Protein 8OKF (pdb70)

Solvent-accessible surface area: 11878 Å² total; per-residue (Å²): 96,127,132,2,77,13,45,80,106,73,67,3,68,45,9,89,93,16,0,26,4,0,26,18,0,62,88,0,81,80,0,0,0,0,0,44,16,85,42,0,19,2,6,8,0,85,84,12,48,102,82,57,54,4,74,35,9,133,87,10,4,25,13,0,2,20,1,62,82,8,70,29,0,0,0,0,0,46,20,93,6,0,17,1,5,31,10,90,64,26,130,56,82,40,53,1,145,36,12,86,56,97,0,44,5,0,25,14,7,52,113,20,82,25,0,0,0,0,0,58,36,62,12,0,45,3,2,29,17,179,58,12,138,44,95,73,68,8,122,0,12,83,59,22,0,8,7,4,38,5,12,126,69,7,51,23,0,0,0,0,0,67,34,4,30,4,56,2,13,36,16,83,70,11,113,49,79,66,59,8,78,56,143,77,118,22,45,4,2,2,2,40,3,2,60,6,6,84,18,0,0,1,0,7,18,56,36,17,0,11,0,13,25,32,70,140,36,117,48,71,10,58,0,72,54,9,50,0,110,57,99,21,1,42,0,6,15,3,44,48,26,13,88,4,0,0,1,0,0,34,63,44,34,0,10,0,0,25,2,53,68,85,106,70,15,28,119,6,152,31,11,89,24,13,0,15,1,0,7,28,4,60,96,90,28,5,0,0,0,0,0,24,78,118,20,72,20,0,16,0,8,54,14,122,37,124,95,22,60,2,62,26,87,179

Radius of gyration: 17.6 Å; Cα contacts (8 Å, |Δi|>4): 1013; chains: 2; bounding box: 44×46×36 Å

B-factor: mean 20.15, std 6.53, range [10.35, 64.86]

Organism: Mus musculus (NCBI:txid10090)

InterPro domains:
  IPR001680 WD40 repeat [PS50082] (41-82)
  IPR001680 WD40 repeat [PS50082] (83-124)
  IPR001680 WD40 repeat [PS50082] (125-166)
  IPR001680 WD40 repeat [PS50082] (167-208)
  IPR001680 WD40 repeat [PS50082] (210-251)
  IPR001680 WD40 repeat [PS50082] (252-296)
  IPR001680 WD40 repeat [SM00320] (34-73)
  IPR001680 WD40 repeat [SM00320] (76-115)
  IPR001680 WD40 repeat [SM00320] (118-157)
  IPR001680 WD40 repeat [SM00320] (160-199)
  IPR001680 WD40 repeat [SM00320] (202-242)
  IPR001680 WD40 repeat [SM00320] (245-287)
  IPR001680 WD40 repeat [SM00320] (290-331)
  IPR015943 WD40/YVTN repeat-like-containing domain superfamily [G3DSA:2.130.10.10] (20-334)
  IPR019775 WD40 repeat, conserved site [PS00678] (102-116)
  IPR019775 WD40 repeat, conserved site [PS00678] (144-158)
  IPR019775 WD40 repeat, conserved site [PS00678] (186-200)
  IPR019775 WD40 repeat, conserved site [PS00678] (274-288)
  IPR020472 PAC1/LIS1-like, WD-40 repeat [PR00320] (102-116)
  IPR020472 PAC1/LIS1-like, WD-40 repeat [PR00320] (144-158)

Secondary structure (DSSP, 8-state):
--S---EEEEEE---SS-EEEEEE-TTSSEEEEEETTS-EEEEETTT--EEEEE---SS-EEEEEE-TTSSEEEEEETTS-EEEEETTTTEEEEEE---SS-EEEEEE-TTSSEEEEEETTS-EEEEETTT--EEEEE---SS-EEEEEE-TTSSEEEEEETTS-EEEEETTT--EEEEE--S--PPEEEEEE-TTSSEEEEEETTTEEEEEETTTTEEEEEE-SS--SSS---EEEE-SSS-EEEE--TTS-EEEEETTT--EEEEE---SS-EEEEEE-SSSSEEEEEE-TTT--EEEEE---/----SS---

Foldseek 3Di:
DLFWDWDFDDKQFDFQFFWQEWEAQLVLQWIWIFFQSQWIWIAGNPRRHTDDIQHDGPGGWRDKEAANVSQWIWTWFQSQWIFIARVVVSDTPDIQHDGPGGWHEKYAANNRQWMWTWGQSCWIWIAGPVPSHTPDIANHGDGGWQYWEAANNRQWIWIFFQQQWIWIAGNVPRDTPDIAHDPDRAGWNDWYADNNRQWMWTDGLPQKIWIDSVVVSDTDDIAGDAHGNDANKEWDFADQPQTWIWIWGQVQWIWIARPPPNHTRDIHDDFPGTFRYWYARNHFRWIWTTGGGVGNIIIIIHTPD/DDDDPPDPD

Structure (mmCIF, N/CA/C/O backbone):
data_8OKF
#
_entry.id   8OKF
#
_cell.length_a   78.152
_cell.length_b   78.152
_cell.length_c   101.748
_cell.angle_alpha   90.00
_cell.angle_beta   90.00
_cell.angle_gamma   90.00
#
_symmetry.space_group_name_H-M   'P 42 21 2'
#
loop_
_entity.id
_entity.type
_entity.pdbx_description
1 polymer 'Glutathione S-transferase class-mu 26 kDa isozyme,WD repeat domain 5'
2 polymer 'PER2 peptide'
3 non-polymer TRIS-HYDROXYMETHYL-METHYL-AMMONIUM
4 non-polymer 'CHLORIDE ION'
5 non-polymer 'PENTAETHYLENE GLYCOL'
6 water water
#
loop_
_atom_site.group_PDB
_atom_site.id
_atom_site.type_symbol
_atom_site.label_atom_id
_atom_site.label_alt_id
_atom_site.label_comp_id
_atom_site.label_asym_id
_atom_site.label_entity_id
_atom_site.label_seq_id
_atom_site.pdbx_PDB_ins_code
_atom_site.Cartn_x
_atom_site.Cartn_y
_atom_site.Cartn_z
_atom_site.occupancy
_atom_site.B_iso_or_equiv
_atom_site.auth_seq_id
_atom_site.auth_comp_id
_atom_site.auth_asym_id
_atom_site.auth_atom_id
_atom_site.pdbx_PDB_model_num
ATOM 1 N N . PRO A 1 251 ? 30.854 2.428 -4.729 1.00 46.17 30 PRO A N 1
ATOM 2 C CA . PRO A 1 251 ? 31.727 1.914 -5.839 1.00 42.13 30 PRO A CA 1
ATOM 3 C C . PRO A 1 251 ? 31.013 2.181 -7.163 1.00 34.63 30 PRO A C 1
ATOM 4 O O . PRO A 1 251 ? 30.006 1.572 -7.365 1.00 40.32 30 PRO A O 1
ATOM 6 N N . VAL A 1 252 ? 31.492 3.080 -8.008 1.00 31.98 31 VAL A N 1
ATOM 7 C CA . VAL A 1 252 ? 30.851 3.419 -9.316 1.00 32.75 31 VAL A CA 1
ATOM 8 C C . VAL A 1 252 ? 31.418 2.542 -10.450 1.00 26.53 31 VAL A C 1
ATOM 9 O O . VAL A 1 252 ? 30.767 2.406 -11.504 1.00 21.43 31 VAL A O 1
ATOM 13 N N . LYS A 1 253 ? 32.606 1.977 -10.268 1.00 25.51 32 LYS A N 1
ATOM 14 C CA . LYS A 1 253 ? 33.279 1.204 -11.327 1.00 24.28 32 LYS A CA 1
ATOM 15 C C . LYS A 1 253 ? 34.151 0.162 -10.653 1.00 23.46 32 LYS A C 1
ATOM 16 O O . LYS A 1 253 ? 34.798 0.453 -9.663 1.00 21.14 32 LYS A O 1
ATOM 22 N N . PRO A 1 254 ? 34.159 -1.089 -11.151 1.00 20.13 33 PRO A N 1
ATOM 23 C CA . PRO A 1 254 ? 35.106 -2.087 -10.666 1.00 19.93 33 PRO A CA 1
ATOM 24 C C . PRO A 1 254 ? 36.443 -1.912 -11.393 1.00 20.61 33 PRO A C 1
ATOM 25 O O . PRO A 1 254 ? 36.570 -1.054 -12.268 1.00 17.96 33 PRO A O 1
ATOM 29 N N . ASN A 1 255 ? 37.432 -2.704 -11.001 1.00 18.18 34 ASN A N 1
ATOM 30 C CA . ASN A 1 255 ? 38.771 -2.654 -11.633 1.00 18.96 34 ASN A CA 1
ATOM 31 C C . ASN A 1 255 ? 39.220 -4.091 -11.904 1.00 17.77 34 ASN A C 1
ATOM 32 O O . ASN A 1 255 ? 40.352 -4.434 -11.596 1.00 19.05 34 ASN A O 1
ATOM 37 N N . TYR A 1 256 ? 38.361 -4.893 -12.524 1.00 16.92 35 TYR A N 1
ATOM 38 C CA . TYR A 1 256 ? 38.732 -6.253 -12.980 1.00 17.91 35 TYR A CA 1
ATOM 39 C C . TYR A 1 256 ? 39.982 -6.183 -13.867 1.00 18.90 35 TYR A C 1
ATOM 40 O O . TYR A 1 256 ? 40.087 -5.324 -14.790 1.00 17.75 35 TYR A O 1
ATOM 49 N N . ALA A 1 257 ? 40.946 -7.050 -13.535 1.00 19.07 36 ALA A N 1
ATOM 50 C CA . ALA A 1 257 ? 42.213 -7.232 -14.263 1.00 18.74 36 ALA A CA 1
ATOM 51 C C . ALA A 1 257 ? 42.410 -8.738 -14.474 1.00 17.44 36 ALA A C 1
ATOM 52 O O . ALA A 1 257 ? 42.030 -9.500 -13.595 1.00 14.59 36 ALA A O 1
ATOM 54 N N . LEU A 1 258 ? 42.970 -9.147 -15.597 1.00 17.58 37 LEU A N 1
ATOM 55 C CA . LEU A 1 258 ? 43.197 -10.588 -15.873 1.00 17.53 37 LEU A CA 1
ATOM 56 C C . LEU A 1 258 ? 44.262 -11.117 -14.911 1.00 18.61 37 LEU A C 1
ATOM 57 O O . LEU A 1 258 ? 45.361 -10.505 -14.838 1.00 18.61 37 LEU A O 1
ATOM 62 N N . LYS A 1 259 ? 43.968 -12.208 -14.211 1.00 17.69 38 LYS A N 1
ATOM 63 C CA . LYS A 1 259 ? 44.910 -12.836 -13.252 1.00 19.09 38 LYS A CA 1
ATOM 64 C C . LYS A 1 259 ? 45.414 -14.164 -13.810 1.00 17.04 38 LYS A C 1
ATOM 65 O O . LYS A 1 259 ? 46.595 -14.431 -13.648 1.00 17.49 38 LYS A O 1
ATOM 71 N N . PHE A 1 260 ? 44.561 -15.005 -14.420 1.00 17.07 39 PHE A N 1
ATOM 72 C CA . PHE A 1 260 ? 44.960 -16.381 -14.823 1.00 17.82 39 PHE A CA 1
ATOM 73 C C . PHE A 1 260 ? 44.228 -16.742 -16.101 1.00 16.97 39 PHE A C 1
ATOM 74 O O . PHE A 1 260 ? 43.068 -16.312 -16.224 1.00 17.12 39 PHE A O 1
ATOM 82 N N . THR A 1 261 ? 44.898 -17.529 -16.944 1.00 16.02 40 THR A N 1
ATOM 83 C CA . THR A 1 261 ? 44.323 -18.155 -18.163 1.00 17.36 40 THR A CA 1
ATOM 84 C C . THR A 1 261 ? 44.399 -19.667 -17.981 1.00 16.35 40 THR A C 1
ATOM 85 O O . THR A 1 261 ? 45.489 -20.164 -17.674 1.00 17.37 40 THR A O 1
ATOM 89 N N . LEU A 1 262 ? 43.252 -20.328 -18.103 1.00 16.16 41 LEU A N 1
ATOM 90 C CA . LEU A 1 262 ? 43.076 -21.778 -17.902 1.00 16.90 41 LEU A CA 1
ATOM 91 C C . LEU A 1 262 ? 42.979 -22.414 -19.296 1.00 16.30 41 LEU A C 1
ATOM 92 O O . LEU A 1 262 ? 41.887 -22.363 -19.947 1.00 15.56 41 LEU A O 1
ATOM 97 N N . ALA A 1 263 ? 44.102 -22.927 -19.770 1.00 15.39 42 ALA A N 1
ATOM 98 C CA . ALA A 1 263 ? 44.233 -23.489 -21.127 1.00 18.40 42 ALA A CA 1
ATOM 99 C C . ALA A 1 263 ? 44.261 -25.013 -21.022 1.00 16.82 42 ALA A C 1
ATOM 100 O O . ALA A 1 263 ? 44.787 -25.549 -20.008 1.00 17.30 42 ALA A O 1
ATOM 102 N N . GLY A 1 264 ? 43.746 -25.708 -22.020 1.00 16.95 43 GLY A N 1
ATOM 103 C CA . GLY A 1 264 ? 43.860 -27.176 -22.043 1.00 17.87 43 GLY A CA 1
ATOM 104 C C . GLY A 1 264 ? 42.759 -27.799 -22.846 1.00 17.32 43 GLY A C 1
ATOM 105 O O . GLY A 1 264 ? 43.048 -28.804 -23.465 1.00 19.01 43 GLY A O 1
ATOM 106 N N . HIS A 1 265 ? 41.549 -27.222 -22.845 1.00 16.92 44 HIS A N 1
ATOM 107 C CA . HIS A 1 265 ? 40.458 -27.731 -23.712 1.00 15.83 44 HIS A CA 1
ATOM 108 C C . HIS A 1 265 ? 40.924 -27.627 -25.172 1.00 16.32 44 HIS A C 1
ATOM 109 O O . HIS A 1 265 ? 41.578 -26.613 -25.541 1.00 13.95 44 HIS A O 1
ATOM 116 N N . THR A 1 266 ? 40.564 -28.609 -25.991 1.00 15.32 45 THR A N 1
ATOM 117 C CA . THR A 1 266 ? 41.038 -28.703 -27.400 1.00 16.86 45 THR A CA 1
ATOM 118 C C . THR A 1 266 ? 39.954 -28.237 -28.378 1.00 16.90 45 THR A C 1
ATOM 119 O O . THR A 1 266 ? 40.216 -28.229 -29.596 1.00 16.86 45 THR A O 1
ATOM 123 N N . LYS A 1 267 ? 38.787 -27.832 -27.878 1.00 15.93 46 LYS A N 1
ATOM 124 C CA . LYS A 1 267 ? 37.723 -27.233 -28.698 1.00 16.24 46 LYS A CA 1
ATOM 125 C C . LYS A 1 267 ? 37.060 -26.128 -27.877 1.00 15.73 46 LYS A C 1
ATOM 126 O O . LYS A 1 267 ? 37.435 -25.971 -26.697 1.00 14.45 46 LYS A O 1
ATOM 132 N N . ALA A 1 268 ? 36.055 -25.477 -28.471 1.00 15.86 47 ALA A N 1
ATOM 133 C CA . ALA A 1 268 ? 35.212 -24.451 -27.807 1.00 15.44 47 ALA A CA 1
ATOM 134 C C . ALA A 1 268 ? 34.923 -24.855 -26.355 1.00 14.75 47 ALA A C 1
ATOM 135 O O . ALA A 1 268 ? 34.469 -25.972 -26.099 1.00 14.54 47 ALA A O 1
ATOM 137 N N . VAL A 1 269 ? 35.099 -23.932 -25.431 1.00 15.97 48 VAL A N 1
ATOM 138 C CA . VAL A 1 269 ? 34.570 -24.059 -24.040 1.00 16.10 48 VAL A CA 1
ATOM 139 C C . VAL A 1 269 ? 33.095 -23.636 -24.081 1.00 16.70 48 VAL A C 1
ATOM 140 O O . VAL A 1 269 ? 32.758 -22.740 -24.891 1.00 18.37 48 VAL A O 1
ATOM 144 N N . SER A 1 270 ? 32.222 -24.357 -23.367 1.00 14.51 49 SER A N 1
ATOM 145 C CA . SER A 1 270 ? 30.760 -24.133 -23.398 1.00 14.94 49 SER A CA 1
ATOM 146 C C . SER A 1 270 ? 30.258 -23.517 -22.086 1.00 14.30 49 SER A C 1
ATOM 147 O O . SER A 1 270 ? 29.232 -22.795 -22.124 1.00 15.85 49 SER A O 1
ATOM 150 N N . SER A 1 271 ? 30.861 -23.841 -20.945 1.00 14.83 50 SER A N 1
ATOM 151 C CA . SER A 1 271 ? 30.349 -23.328 -19.651 1.00 14.28 50 SER A CA 1
ATOM 152 C C . SER A 1 271 ? 31.487 -23.297 -18.653 1.00 14.57 50 SER A C 1
ATOM 153 O O . SER A 1 271 ? 32.398 -24.136 -18.765 1.00 15.48 50 SER A O 1
ATOM 156 N N . VAL A 1 272 ? 31.398 -22.368 -17.702 1.00 15.73 51 VAL A N 1
ATOM 157 C CA . VAL A 1 272 ? 32.286 -22.327 -16.507 1.00 16.36 51 VAL A CA 1
ATOM 158 C C . VAL A 1 272 ? 31.414 -22.064 -15.300 1.00 15.02 51 VAL A C 1
ATOM 159 O O . VAL A 1 272 ? 30.506 -21.217 -15.404 1.00 14.15 51 VAL A O 1
ATOM 163 N N . LYS A 1 273 ? 31.642 -22.802 -14.213 1.00 14.08 52 LYS A N 1
ATOM 164 C CA . LYS A 1 273 ? 30.848 -22.587 -12.973 1.00 14.19 52 LYS A CA 1
ATOM 165 C C . LYS A 1 273 ? 31.766 -22.696 -11.770 1.00 15.08 52 LYS A C 1
ATOM 166 O O . LYS A 1 273 ? 32.523 -23.667 -11.695 1.00 14.93 52 LYS A O 1
ATOM 172 N N . PHE A 1 274 ? 31.657 -21.764 -10.841 1.00 14.73 53 PHE A N 1
ATOM 173 C CA . PHE A 1 274 ? 32.383 -21.867 -9.550 1.00 15.06 53 PHE A CA 1
ATOM 174 C C . PHE A 1 274 ? 31.630 -22.858 -8.670 1.00 16.54 53 PHE A C 1
ATOM 175 O O . PHE A 1 274 ? 30.375 -22.847 -8.649 1.00 16.66 53 PHE A O 1
ATOM 183 N N . SER A 1 275 ? 32.361 -23.644 -7.908 1.00 16.03 54 SER A N 1
ATOM 184 C CA . SER A 1 275 ? 31.735 -24.454 -6.840 1.00 15.19 54 SER A CA 1
ATOM 185 C C . SER A 1 275 ? 31.143 -23.488 -5.814 1.00 15.97 54 SER A C 1
ATOM 186 O O . SER A 1 275 ? 31.701 -22.418 -5.518 1.00 15.16 54 SER A O 1
ATOM 189 N N . PRO A 1 276 ? 29.985 -23.828 -5.238 1.00 15.82 55 PRO A N 1
ATOM 190 C CA . PRO A 1 276 ? 29.366 -22.982 -4.206 1.00 16.27 55 PRO A CA 1
ATOM 191 C C . PRO A 1 276 ? 30.275 -22.650 -3.023 1.00 16.63 55 PRO A C 1
ATOM 192 O O . PRO A 1 276 ? 30.091 -21.588 -2.455 1.00 16.91 55 PRO A O 1
ATOM 196 N N . ASN A 1 277 ? 31.271 -23.493 -2.717 1.00 15.81 56 ASN A N 1
ATOM 197 C CA . ASN A 1 277 ? 32.185 -23.263 -1.579 1.00 16.54 56 ASN A CA 1
ATOM 198 C C . ASN A 1 277 ? 33.399 -22.406 -1.996 1.00 16.83 56 ASN A C 1
ATOM 199 O O . ASN A 1 277 ? 34.275 -22.163 -1.137 1.00 15.86 56 ASN A O 1
ATOM 204 N N . GLY A 1 278 ? 33.458 -21.986 -3.262 1.00 15.62 57 GLY A N 1
ATOM 205 C CA . GLY A 1 278 ? 34.431 -21.014 -3.790 1.00 15.83 57 GLY A CA 1
ATOM 206 C C . GLY A 1 278 ? 35.759 -21.650 -4.153 1.00 15.35 57 GLY A C 1
ATOM 207 O O . GLY A 1 278 ? 36.637 -20.903 -4.549 1.00 16.24 57 GLY A O 1
ATOM 208 N N . GLU A 1 279 ? 35.951 -22.958 -3.919 1.00 15.02 58 GLU A N 1
ATOM 209 C CA . GLU A 1 279 ? 37.285 -23.586 -3.995 1.00 16.33 58 GLU A CA 1
ATOM 210 C C . GLU A 1 279 ? 37.630 -23.941 -5.441 1.00 16.14 58 GLU A C 1
ATOM 211 O O . GLU A 1 279 ? 38.843 -23.899 -5.781 1.00 14.60 58 GLU A O 1
ATOM 217 N N . TRP A 1 280 ? 36.624 -24.263 -6.272 1.00 15.07 59 TRP A N 1
ATOM 218 C CA . TRP A 1 280 ? 36.861 -24.881 -7.599 1.00 16.44 59 TRP A CA 1
ATOM 219 C C . TRP A 1 280 ? 36.125 -24.123 -8.711 1.00 16.86 59 TRP A C 1
ATOM 220 O O . TRP A 1 280 ? 35.120 -23.443 -8.463 1.00 15.57 59 TRP A O 1
ATOM 231 N N . LEU A 1 281 ? 36.598 -24.319 -9.932 1.00 16.50 60 LEU A N 1
ATOM 232 C CA . LEU A 1 281 ? 35.838 -23.968 -11.137 1.00 17.55 60 LEU A CA 1
ATOM 233 C C . LEU A 1 281 ? 35.697 -25.250 -11.945 1.00 16.83 60 LEU A C 1
ATOM 234 O O . LEU A 1 281 ? 36.711 -26.027 -12.012 1.00 17.18 60 LEU A O 1
ATOM 239 N N . ALA A 1 282 ? 34.527 -25.469 -12.561 1.00 16.54 61 ALA A N 1
ATOM 240 C CA . ALA A 1 282 ? 34.301 -26.578 -13.524 1.00 14.82 61 ALA A CA 1
ATOM 241 C C . ALA A 1 282 ? 34.050 -25.969 -14.893 1.00 15.31 61 ALA A C 1
ATOM 242 O O . ALA A 1 282 ? 33.326 -24.976 -14.970 1.00 15.53 61 ALA A O 1
ATOM 244 N N . SER A 1 283 ? 34.672 -26.547 -15.918 1.00 14.94 62 SER A N 1
ATOM 245 C CA . SER A 1 283 ? 34.497 -26.160 -17.332 1.00 15.27 62 SER A CA 1
ATOM 246 C C . SER A 1 283 ? 33.993 -27.346 -18.146 1.00 15.42 62 SER A C 1
ATOM 247 O O . SER A 1 283 ? 34.324 -28.479 -17.805 1.00 16.87 62 SER A O 1
ATOM 250 N N . SER A 1 284 ? 33.197 -27.077 -19.165 1.00 14.31 63 SER A N 1
ATOM 251 C CA . SER A 1 284 ? 32.721 -28.085 -20.139 1.00 15.42 63 SER A CA 1
ATOM 252 C C . SER A 1 284 ? 33.167 -27.599 -21.505 1.00 16.61 63 SER A C 1
ATOM 253 O O . SER A 1 284 ? 33.359 -26.349 -21.673 1.00 15.03 63 SER A O 1
ATOM 256 N N . SER A 1 285 ? 33.277 -28.526 -22.454 1.00 15.87 64 SER A N 1
ATOM 257 C CA . SER A 1 285 ? 33.749 -28.177 -23.807 1.00 15.34 64 SER A CA 1
ATOM 258 C C . SER A 1 285 ? 33.156 -29.109 -24.867 1.00 15.40 64 SER A C 1
ATOM 259 O O . SER A 1 285 ? 32.721 -30.238 -24.526 1.00 15.07 64 SER A O 1
ATOM 262 N N . ALA A 1 286 ? 33.163 -28.647 -26.116 1.00 14.67 65 ALA A N 1
ATOM 263 C CA . ALA A 1 286 ? 32.897 -29.457 -27.324 1.00 16.13 65 ALA A CA 1
ATOM 264 C C . ALA A 1 286 ? 33.905 -30.614 -27.410 1.00 17.02 65 ALA A C 1
ATOM 265 O O . ALA A 1 286 ? 33.645 -31.531 -28.186 1.00 16.01 65 ALA A O 1
ATOM 267 N N . ASP A 1 287 ? 34.999 -30.584 -26.651 1.00 16.60 66 ASP A N 1
ATOM 268 C CA . ASP A 1 287 ? 36.025 -31.664 -26.665 1.00 16.48 66 ASP A CA 1
ATOM 269 C C . ASP A 1 287 ? 35.537 -32.887 -25.871 1.00 15.72 66 ASP A C 1
ATOM 270 O O . ASP A 1 287 ? 36.326 -33.828 -25.800 1.00 15.51 66 ASP A O 1
ATOM 275 N N . LYS A 1 288 ? 34.318 -32.896 -25.316 1.00 15.87 67 LYS A N 1
ATOM 276 C CA . LYS A 1 288 ? 33.689 -34.049 -24.616 1.00 17.47 67 LYS A CA 1
ATOM 277 C C . LYS A 1 288 ? 34.170 -34.119 -23.167 1.00 17.72 67 LYS A C 1
ATOM 278 O O . LYS A 1 288 ? 33.788 -35.084 -22.445 1.00 16.06 67 LYS A O 1
ATOM 284 N N . LEU A 1 289 ? 34.985 -33.147 -22.739 1.00 17.05 68 LEU A N 1
ATOM 285 C CA . LEU A 1 289 ? 35.602 -33.155 -21.394 1.00 16.18 68 LEU A CA 1
ATOM 286 C C . LEU A 1 289 ? 35.023 -32.111 -20.428 1.00 16.21 68 LEU A C 1
ATOM 287 O O . LEU A 1 289 ? 34.638 -31.018 -20.833 1.00 16.87 68 LEU A O 1
ATOM 292 N N . ILE A 1 290 ? 35.021 -32.499 -19.159 1.00 15.39 69 ILE A N 1
ATOM 293 C CA . ILE A 1 290 ? 34.929 -31.602 -17.997 1.00 16.18 69 ILE A CA 1
ATOM 294 C C . ILE A 1 290 ? 36.335 -31.437 -17.467 1.00 16.23 69 ILE A C 1
ATOM 295 O O . ILE A 1 290 ? 37.087 -32.460 -17.365 1.00 15.98 69 ILE A O 1
ATOM 300 N N . LYS A 1 291 ? 36.657 -30.215 -17.113 1.00 15.98 70 LYS A N 1
ATOM 301 C CA . LYS A 1 291 ? 37.921 -29.939 -16.395 1.00 15.35 70 LYS A CA 1
ATOM 302 C C . LYS A 1 291 ? 37.626 -29.208 -15.099 1.00 15.38 70 LYS A C 1
ATOM 303 O O . LYS A 1 291 ? 36.652 -28.393 -15.019 1.00 16.05 70 LYS A O 1
ATOM 309 N N . ILE A 1 292 ? 38.407 -29.546 -14.088 1.00 14.58 71 ILE A N 1
ATOM 310 C CA . ILE A 1 292 ? 38.297 -28.938 -12.737 1.00 15.74 71 ILE A CA 1
ATOM 311 C C . ILE A 1 292 ? 39.564 -28.139 -12.513 1.00 15.44 71 ILE A C 1
ATOM 312 O O . ILE A 1 292 ? 40.664 -28.676 -12.807 1.00 17.84 71 ILE A O 1
ATOM 317 N N . TRP A 1 293 ? 39.426 -26.958 -11.939 1.00 15.74 72 TRP A N 1
ATOM 318 C CA . TRP A 1 293 ? 40.536 -25.994 -11.736 1.00 15.54 72 TRP A CA 1
ATOM 319 C C . TRP A 1 293 ? 40.406 -25.348 -10.369 1.00 15.74 72 TRP A C 1
ATOM 320 O O . TRP A 1 293 ? 39.272 -25.177 -9.891 1.00 14.02 72 TRP A O 1
ATOM 331 N N . GLY A 1 294 ? 41.528 -24.923 -9.797 1.00 16.29 73 GLY A N 1
ATOM 332 C CA . GLY A 1 294 ? 41.521 -24.102 -8.577 1.00 16.07 73 GLY A CA 1
ATOM 333 C C . GLY A 1 294 ? 40.944 -22.733 -8.893 1.00 16.59 73 GLY A C 1
ATOM 334 O O . GLY A 1 294 ? 41.405 -22.109 -9.873 1.00 16.29 73 GLY A O 1
ATOM 335 N N . ALA A 1 295 ? 39.959 -22.290 -8.108 1.00 18.04 74 ALA A N 1
ATOM 336 C CA . ALA A 1 295 ? 39.267 -20.999 -8.277 1.00 18.20 74 ALA A CA 1
ATOM 337 C C . ALA A 1 295 ? 40.238 -19.848 -8.025 1.00 19.24 74 ALA A C 1
ATOM 338 O O . ALA A 1 295 ? 39.986 -18.779 -8.568 1.00 20.43 74 ALA A O 1
ATOM 340 N N . TYR A 1 296 ? 41.229 -20.025 -7.152 1.00 17.94 75 TYR A N 1
ATOM 341 C CA . TYR A 1 296 ? 42.037 -18.881 -6.675 1.00 22.14 75 TYR A CA 1
ATOM 342 C C . TYR A 1 296 ? 43.370 -18.783 -7.416 1.00 26.60 75 TYR A C 1
ATOM 343 O O . TYR A 1 296 ? 43.802 -17.641 -7.551 1.00 31.36 75 TYR A O 1
ATOM 352 N N . ASP A 1 297 ? 43.940 -19.900 -7.898 1.00 27.20 76 ASP A N 1
ATOM 353 C CA . ASP A 1 297 ? 45.275 -19.968 -8.570 1.00 26.16 76 ASP A CA 1
ATOM 354 C C . ASP A 1 297 ? 45.132 -20.391 -10.044 1.00 25.44 76 ASP A C 1
ATOM 355 O O . ASP A 1 297 ? 46.143 -20.351 -10.769 1.00 27.52 76 ASP A O 1
ATOM 360 N N . GLY A 1 298 ? 43.946 -20.784 -10.510 1.00 23.04 77 GLY A N 1
ATOM 361 C CA . GLY A 1 298 ? 43.745 -21.316 -11.864 1.00 22.65 77 GLY A CA 1
ATOM 362 C C . GLY A 1 298 ? 44.491 -22.616 -12.106 1.00 21.49 77 GLY A C 1
ATOM 363 O O . GLY A 1 298 ? 44.584 -22.994 -13.257 1.00 23.10 77 GLY A O 1
ATOM 364 N N . LYS A 1 299 ? 44.979 -23.305 -11.075 1.00 18.64 78 LYS A N 1
ATOM 365 C CA . LYS A 1 299 ? 45.767 -24.555 -11.286 1.00 19.06 78 LYS A CA 1
ATOM 366 C C . LYS A 1 299 ? 44.831 -25.669 -11.752 1.00 18.03 78 LYS A C 1
ATOM 367 O O . LYS A 1 299 ? 43.758 -25.891 -11.136 1.00 17.41 78 LYS A O 1
ATOM 369 N N . PHE A 1 300 ? 45.211 -26.368 -12.809 1.00 16.08 79 PHE A N 1
ATOM 370 C CA . PHE A 1 300 ? 44.457 -27.543 -13.296 1.00 17.27 79 PHE A CA 1
ATOM 371 C C . PHE A 1 300 ? 44.440 -28.625 -12.215 1.00 17.67 79 PHE A C 1
ATOM 372 O O . PHE A 1 300 ? 45.471 -28.940 -11.602 1.00 15.14 79 PHE A O 1
ATOM 380 N N . GLU A 1 301 ? 43.271 -29.191 -11.967 1.00 17.01 80 GLU A N 1
ATOM 381 C CA . GLU A 1 301 ? 43.107 -30.273 -10.984 1.00 18.39 80 GLU A CA 1
ATOM 382 C C . GLU A 1 301 ? 42.943 -31.583 -11.722 1.00 16.39 80 GLU A C 1
ATOM 383 O O . GLU A 1 301 ? 43.758 -32.463 -11.496 1.00 16.80 80 GLU A O 1
ATOM 389 N N . LYS A 1 302 ? 41.900 -31.731 -12.525 1.00 16.66 81 LYS A N 1
ATOM 390 C CA . LYS A 1 302 ? 41.707 -33.027 -13.226 1.00 18.56 81 LYS A CA 1
ATOM 391 C C . LYS A 1 302 ? 40.753 -32.870 -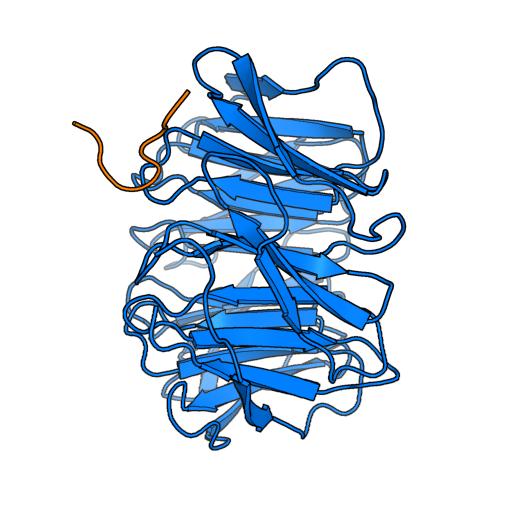14.401 1.00 17.02 81 LYS A C 1
ATOM 392 O O . LYS A 1 302 ? 39.987 -31.898 -14.460 1.00 15.70 81 LYS A O 1
ATOM 398 N N . THR A 1 303 ? 40.806 -33.850 -15.288 1.00 16.11 82 THR A N 1
ATOM 399 C CA . THR A 1 303 ? 39.879 -34.056 -16.413 1.00 15.87 82 THR A CA 1
ATOM 400 C C . THR A 1 303 ? 38.898 -35.148 -15.983 1.00 17.54 82 THR A C 1
ATOM 401 O O . THR A 1 303 ? 39.357 -36.162 -15.395 1.00 16.50 82 THR A O 1
ATOM 405 N N . ILE A 1 304 ? 37.614 -34.957 -16.279 1.00 16.00 83 ILE A N 1
ATOM 406 C CA . ILE A 1 304 ? 36.546 -35.983 -16.093 1.00 18.45 83 ILE A CA 1
ATOM 407 C C . ILE A 1 304 ? 35.982 -36.338 -17.468 1.00 19.35 83 ILE A C 1
ATOM 408 O O . ILE A 1 304 ? 35.318 -35.487 -18.109 1.00 20.75 83 ILE A O 1
ATOM 413 N N . SER A 1 305 ? 36.243 -37.558 -17.924 1.00 18.24 84 SER A N 1
ATOM 414 C CA . SER A 1 305 ? 35.886 -38.035 -19.276 1.00 18.48 84 SER A CA 1
ATOM 415 C C . SER A 1 305 ? 34.763 -39.055 -19.174 1.00 16.64 84 SER A C 1
ATOM 416 O O . SER A 1 305 ? 34.578 -39.667 -18.115 1.00 16.69 84 SER A O 1
ATOM 419 N N . GLY A 1 306 ? 34.044 -39.236 -20.260 1.00 17.74 85 GLY A N 1
ATOM 420 C CA . GLY A 1 306 ? 33.013 -40.285 -20.377 1.00 18.96 85 GLY A CA 1
ATOM 421 C C . GLY A 1 306 ? 31.889 -39.898 -21.329 1.00 18.89 85 GLY A C 1
ATOM 422 O O . GLY A 1 306 ? 31.273 -40.803 -21.893 1.00 18.48 85 GLY A O 1
ATOM 423 N N . HIS A 1 307 ? 31.572 -38.611 -21.516 1.00 16.87 86 HIS A N 1
ATOM 424 C CA . HIS A 1 307 ? 30.564 -38.236 -22.534 1.00 17.76 86 HIS A CA 1
ATOM 425 C C . HIS A 1 307 ? 31.072 -38.656 -23.931 1.00 17.95 86 HIS A C 1
ATOM 426 O O . HIS A 1 307 ? 32.278 -38.606 -24.218 1.00 18.28 86 HIS A O 1
ATOM 433 N N . LYS A 1 308 ? 30.156 -39.082 -24.779 1.00 19.24 87 LYS A N 1
ATOM 434 C CA . LYS A 1 308 ? 30.491 -39.577 -26.130 1.00 21.76 87 LYS A CA 1
ATOM 435 C C . LYS A 1 308 ? 30.561 -38.420 -27.123 1.00 18.99 87 LYS A C 1
ATOM 436 O O . LYS A 1 308 ? 31.105 -38.617 -28.224 1.00 19.81 87 LYS A O 1
ATOM 442 N N . LEU A 1 309 ? 29.988 -37.268 -26.804 1.00 17.36 88 LEU A N 1
ATOM 443 C CA . LEU A 1 309 ? 30.016 -36.089 -27.698 1.00 17.40 88 LEU A CA 1
ATOM 444 C C . LEU A 1 309 ? 30.207 -34.839 -26.837 1.00 17.39 88 LEU A C 1
ATOM 445 O O . LEU A 1 309 ? 30.321 -34.952 -25.596 1.00 16.36 88 LEU A O 1
ATOM 450 N N . GLY A 1 310 ? 30.160 -33.675 -27.460 1.00 17.57 89 GLY A N 1
ATOM 451 C CA . GLY A 1 310 ? 30.465 -32.406 -26.794 1.00 17.52 89 GLY A CA 1
ATOM 452 C C . GLY A 1 310 ? 29.526 -32.190 -25.610 1.00 16.37 89 GLY A C 1
ATOM 453 O O . GLY A 1 310 ? 28.383 -32.659 -25.637 1.00 16.79 89 GLY A O 1
ATOM 454 N N . ILE A 1 311 ? 29.975 -31.397 -24.661 1.00 17.38 90 ILE A N 1
ATOM 455 C CA . ILE A 1 311 ? 29.188 -31.023 -23.463 1.00 15.73 90 ILE A CA 1
ATOM 456 C C . ILE A 1 311 ? 28.859 -29.529 -23.591 1.00 15.99 90 ILE A C 1
ATOM 457 O O . ILE A 1 311 ? 29.777 -28.705 -23.842 1.00 15.95 90 ILE A O 1
ATOM 462 N N . SER A 1 312 ? 27.607 -29.168 -23.361 1.00 15.68 91 SER A N 1
ATOM 463 C CA . SER A 1 312 ? 27.119 -27.769 -23.410 1.00 15.38 91 SER A CA 1
ATOM 464 C C . SER A 1 312 ? 27.108 -27.098 -22.025 1.00 15.92 91 SER A C 1
ATOM 465 O O . SER A 1 312 ? 27.127 -25.862 -21.987 1.00 14.27 91 SER A O 1
ATOM 468 N N . ASP A 1 313 ? 26.984 -27.857 -20.927 1.00 14.44 92 ASP A N 1
ATOM 469 C CA . ASP A 1 313 ? 26.735 -27.262 -19.594 1.00 14.21 92 ASP A CA 1
ATOM 470 C C . ASP A 1 313 ? 27.189 -28.223 -18.512 1.00 14.27 92 ASP A C 1
ATOM 471 O O . ASP A 1 313 ? 27.107 -29.463 -18.708 1.00 13.35 92 ASP A O 1
ATOM 476 N N . VAL A 1 314 ? 27.576 -27.645 -17.376 1.00 15.51 93 VAL A N 1
ATOM 477 C CA . VAL A 1 314 ? 27.850 -28.397 -16.129 1.00 16.96 93 VAL A CA 1
ATOM 478 C C . VAL A 1 314 ? 27.283 -27.558 -14.998 1.00 17.98 93 VAL A C 1
ATOM 479 O O . VAL A 1 314 ? 27.164 -26.320 -15.184 1.00 18.23 93 VAL A O 1
ATOM 483 N N . ALA A 1 315 ? 26.930 -28.195 -13.891 1.00 15.61 94 ALA A N 1
ATOM 484 C CA . ALA A 1 315 ? 26.387 -27.475 -12.723 1.00 16.21 94 ALA A CA 1
ATOM 485 C C . ALA A 1 315 ? 26.816 -28.254 -11.497 1.00 14.63 94 ALA A C 1
ATOM 486 O O . ALA A 1 315 ? 26.822 -29.492 -11.572 1.00 14.84 94 ALA A O 1
ATOM 488 N N . TRP A 1 316 ? 27.057 -27.538 -10.405 1.00 15.70 95 TRP A N 1
ATOM 489 C CA . TRP A 1 316 ? 27.489 -28.127 -9.124 1.00 15.58 95 TRP A CA 1
ATOM 490 C C . TRP A 1 316 ? 26.279 -28.357 -8.241 1.00 15.75 95 TRP A C 1
ATOM 491 O O . TRP A 1 316 ? 25.391 -27.525 -8.196 1.00 16.36 95 TRP A O 1
ATOM 502 N N . SER A 1 317 ? 26.395 -29.340 -7.388 1.00 15.97 96 SER A N 1
ATOM 503 C CA . SER A 1 317 ? 25.536 -29.461 -6.205 1.00 18.09 96 SER A CA 1
ATOM 504 C C . SER A 1 317 ? 25.985 -28.442 -5.147 1.00 19.96 96 SER A C 1
ATOM 505 O O . SER A 1 317 ? 27.153 -27.959 -5.188 1.00 17.03 96 SER A O 1
ATOM 508 N N . SER A 1 318 ? 25.088 -28.175 -4.194 1.00 21.40 97 SER A N 1
ATOM 509 C CA . SER A 1 318 ? 25.292 -27.163 -3.128 1.00 25.85 97 SER A CA 1
ATOM 510 C C . SER A 1 318 ? 26.452 -27.586 -2.256 1.00 25.98 97 SER A C 1
ATOM 511 O O . SER A 1 318 ? 27.102 -26.718 -1.695 1.00 32.08 97 SER A O 1
ATOM 514 N N . ASP A 1 319 ? 26.761 -28.866 -2.221 1.00 21.06 98 ASP A N 1
ATOM 515 C CA . ASP A 1 319 ? 27.895 -29.338 -1.392 1.00 24.34 98 ASP A CA 1
ATOM 516 C C . ASP A 1 319 ? 29.231 -29.354 -2.142 1.00 20.57 98 ASP A C 1
ATOM 517 O O . ASP A 1 319 ? 30.182 -29.923 -1.591 1.00 19.67 98 ASP A O 1
ATOM 522 N N . SER A 1 320 ? 29.309 -28.834 -3.376 1.00 19.10 99 SER A N 1
ATOM 523 C CA . SER A 1 320 ? 30.582 -28.658 -4.097 1.00 18.10 99 SER A CA 1
ATOM 524 C C . SER A 1 320 ? 31.251 -30.022 -4.338 1.00 19.21 99 SER A C 1
ATOM 525 O O . SER A 1 320 ? 32.423 -30.027 -4.621 1.00 20.88 99 SER A O 1
ATOM 528 N N . ASN A 1 321 ? 30.506 -31.124 -4.245 1.00 22.55 100 ASN A N 1
ATOM 529 C CA . ASN A 1 321 ? 31.003 -32.534 -4.313 1.00 23.68 100 ASN A CA 1
ATOM 530 C C . ASN A 1 321 ? 30.497 -33.210 -5.599 1.00 21.82 100 ASN A C 1
ATOM 531 O O . ASN A 1 321 ? 31.250 -34.000 -6.182 1.00 27.90 100 ASN A O 1
ATOM 536 N N . LEU A 1 322 ? 29.263 -32.929 -6.006 1.00 19.24 101 LEU A N 1
ATOM 537 C CA . LEU A 1 322 ? 28.663 -33.488 -7.237 1.00 18.33 101 LEU A CA 1
ATOM 538 C C . LEU A 1 322 ? 28.654 -32.439 -8.351 1.00 18.06 101 LEU A C 1
ATOM 539 O O . LEU A 1 322 ? 28.555 -31.228 -8.086 1.00 17.68 101 LEU A O 1
ATOM 544 N N . LEU A 1 323 ? 28.791 -32.921 -9.566 1.00 16.38 102 LEU A N 1
ATOM 545 C CA . LEU A 1 323 ? 28.604 -32.124 -10.787 1.00 17.82 102 LEU A CA 1
ATOM 546 C C . LEU A 1 323 ? 27.586 -32.861 -11.639 1.00 16.83 102 LEU A C 1
ATOM 547 O O . LEU A 1 323 ? 27.631 -34.115 -11.676 1.00 17.21 102 LEU A O 1
ATOM 552 N N . VAL A 1 324 ? 26.799 -32.118 -12.385 1.00 15.35 103 VAL A N 1
ATOM 553 C CA . VAL A 1 324 ? 25.964 -32.721 -13.444 1.00 13.93 103 VAL A CA 1
ATOM 554 C C . VAL A 1 324 ? 26.400 -32.051 -14.742 1.00 16.08 103 VAL A C 1
ATOM 555 O O . VAL A 1 324 ? 26.683 -30.830 -14.726 1.00 15.89 103 VAL A O 1
ATOM 559 N N . SER A 1 325 ? 26.453 -32.834 -15.812 1.00 15.94 104 SER A N 1
ATOM 560 C CA . SER A 1 325 ? 26.845 -32.373 -17.154 1.00 14.89 104 SER A CA 1
ATOM 561 C C . SER A 1 325 ? 25.718 -32.653 -18.132 1.00 16.00 104 SER A C 1
ATOM 562 O O . SER A 1 325 ? 25.053 -33.677 -17.996 1.00 15.73 104 SER A O 1
ATOM 565 N N . ALA A 1 326 ? 25.596 -31.821 -19.149 1.00 15.26 105 ALA A N 1
ATOM 566 C CA . ALA A 1 326 ? 24.582 -31.971 -20.203 1.00 16.13 105 ALA A CA 1
ATOM 567 C C . ALA A 1 326 ? 25.278 -32.100 -21.561 1.00 16.05 105 ALA A C 1
ATOM 568 O O . ALA A 1 326 ? 26.025 -31.183 -21.931 1.00 14.77 105 ALA A O 1
ATOM 570 N N . SER A 1 327 ? 25.011 -33.169 -22.316 1.00 14.86 106 SER A N 1
ATOM 571 C CA . SER A 1 327 ? 25.799 -33.494 -23.521 1.00 14.91 106 SER A CA 1
ATOM 572 C C . SER A 1 327 ? 24.934 -33.662 -24.779 1.00 15.44 106 SER A C 1
ATOM 573 O O . SER A 1 327 ? 23.732 -34.074 -24.714 1.00 15.11 106 SER A O 1
ATOM 576 N N . ASP A 1 328 ? 25.577 -33.402 -25.914 1.00 16.14 107 ASP A N 1
ATOM 577 C CA . ASP A 1 328 ? 25.081 -33.769 -27.267 1.00 17.45 107 ASP A CA 1
ATOM 578 C C . ASP A 1 328 ? 24.820 -35.280 -27.357 1.00 16.87 107 ASP A C 1
ATOM 579 O O . ASP A 1 328 ? 24.097 -35.682 -28.275 1.00 16.45 107 ASP A O 1
ATOM 584 N N . ASP A 1 329 ? 25.427 -36.112 -26.505 1.00 15.91 108 ASP A N 1
ATOM 585 C CA . ASP A 1 329 ? 25.125 -37.575 -26.505 1.00 16.17 108 ASP A CA 1
ATOM 586 C C . ASP A 1 329 ? 23.724 -37.848 -25.948 1.00 16.62 108 ASP A C 1
ATOM 587 O O . ASP A 1 329 ? 23.350 -39.036 -25.825 1.00 16.05 108 ASP A O 1
ATOM 592 N N . LYS A 1 330 ? 22.974 -36.813 -25.548 1.00 15.51 109 LYS A N 1
ATOM 593 C CA . LYS A 1 330 ? 21.563 -36.903 -25.108 1.00 16.72 109 LYS A CA 1
ATOM 594 C C . LYS A 1 330 ? 21.437 -37.473 -23.696 1.00 17.32 109 LYS A C 1
ATOM 595 O O . LYS A 1 330 ? 20.296 -37.760 -23.301 1.00 17.07 109 LYS A O 1
ATOM 601 N N . THR A 1 331 ? 22.535 -37.507 -22.943 1.00 16.89 110 THR A N 1
ATOM 602 C CA . THR A 1 331 ? 22.573 -37.859 -21.505 1.00 16.06 110 THR A CA 1
ATOM 603 C C . THR A 1 331 ? 22.949 -36.644 -20.650 1.00 15.81 110 THR A C 1
ATOM 604 O O . THR A 1 331 ? 23.545 -35.653 -21.189 1.00 16.10 110 THR A O 1
ATOM 608 N N . LEU A 1 332 ? 22.574 -36.714 -19.373 1.00 14.24 111 LEU A N 1
ATOM 609 C CA . LEU A 1 332 ? 23.302 -36.033 -18.297 1.00 15.08 111 LEU A CA 1
ATOM 610 C C . LEU A 1 332 ? 24.075 -37.106 -17.550 1.00 15.32 111 LEU A C 1
ATOM 611 O O . LEU A 1 332 ? 23.630 -38.278 -17.506 1.00 16.78 111 LEU A O 1
ATOM 616 N N . LYS A 1 333 ? 25.179 -36.697 -16.953 1.00 15.59 112 LYS A N 1
ATOM 617 C CA . LYS A 1 333 ? 25.961 -37.559 -16.065 1.00 15.29 112 LYS A CA 1
ATOM 618 C C . LYS A 1 333 ? 26.119 -36.829 -14.742 1.00 15.93 112 LYS A C 1
ATOM 619 O O . LYS A 1 333 ? 26.331 -35.565 -14.718 1.00 13.56 112 LYS A O 1
ATOM 625 N N . ILE A 1 334 ? 26.010 -37.614 -13.684 1.00 15.35 113 ILE A N 1
ATOM 626 C CA . ILE A 1 334 ? 26.289 -37.139 -12.314 1.00 15.10 113 ILE A CA 1
ATOM 627 C C . ILE A 1 334 ? 27.649 -37.693 -11.920 1.00 16.21 113 ILE A C 1
ATOM 628 O O . ILE A 1 334 ? 27.847 -38.923 -11.933 1.00 16.25 113 ILE A O 1
ATOM 633 N N . TRP A 1 335 ? 28.526 -36.801 -11.499 1.00 16.39 114 TRP A N 1
ATOM 634 C CA . TRP A 1 335 ? 29.923 -37.126 -11.166 1.00 16.25 114 TRP A CA 1
ATOM 635 C C . TRP A 1 335 ? 30.207 -36.832 -9.711 1.00 15.80 114 TRP A C 1
ATOM 636 O O . TRP A 1 335 ? 29.752 -35.812 -9.151 1.00 17.17 114 TRP A O 1
ATOM 647 N N . ASP A 1 336 ? 31.006 -37.693 -9.120 1.00 17.00 115 ASP A N 1
ATOM 648 C CA . ASP A 1 336 ? 31.656 -37.416 -7.836 1.00 17.09 115 ASP A CA 1
ATOM 649 C C . ASP A 1 336 ? 32.966 -36.699 -8.156 1.00 16.34 115 ASP A C 1
ATOM 650 O O . ASP A 1 336 ? 33.887 -37.330 -8.677 1.00 18.64 115 ASP A O 1
ATOM 655 N N . VAL A 1 337 ? 33.055 -35.414 -7.887 1.00 17.50 116 VAL A N 1
ATOM 656 C CA . VAL A 1 337 ? 34.220 -34.634 -8.404 1.00 17.50 116 VAL A CA 1
ATOM 657 C C . VAL A 1 337 ? 35.496 -35.078 -7.684 1.00 17.18 116 VAL A C 1
ATOM 658 O O . VAL A 1 337 ? 36.556 -35.132 -8.322 1.00 18.45 116 VAL A O 1
ATOM 662 N N . SER A 1 338 ? 35.419 -35.433 -6.405 1.00 16.93 117 SER A N 1
ATOM 663 C CA . SER A 1 338 ? 36.640 -35.741 -5.642 1.00 19.55 117 SER A CA 1
ATOM 664 C C . SER A 1 338 ? 37.249 -37.050 -6.167 1.00 16.88 117 SER A C 1
ATOM 665 O O . SER A 1 338 ? 38.475 -37.148 -6.180 1.00 15.68 117 SER A O 1
ATOM 668 N N . SER A 1 339 ? 36.438 -38.021 -6.574 1.00 17.53 118 SER A N 1
ATOM 669 C CA . SER A 1 339 ? 36.937 -39.334 -7.093 1.00 17.58 118 SER A CA 1
ATOM 670 C C . SER A 1 339 ? 37.040 -39.336 -8.628 1.00 18.74 118 SER A C 1
ATOM 671 O O . SER A 1 339 ? 37.705 -40.206 -9.160 1.00 18.86 118 SER A O 1
ATOM 674 N N . GLY A 1 340 ? 36.430 -38.388 -9.345 1.00 20.29 119 GLY A N 1
ATOM 675 C CA . GLY A 1 340 ? 36.303 -38.492 -10.816 1.00 21.29 119 GLY A CA 1
ATOM 676 C C . GLY A 1 340 ? 35.208 -39.478 -11.240 1.00 21.33 119 GLY A C 1
ATOM 677 O O . GLY A 1 340 ? 34.991 -39.615 -12.415 1.00 30.55 119 GLY A O 1
ATOM 678 N N . LYS A 1 341 ? 34.514 -40.184 -10.351 1.00 22.56 120 LYS A N 1
ATOM 679 C CA . LYS A 1 341 ? 33.652 -41.320 -10.803 1.00 23.27 120 LYS A CA 1
ATOM 680 C C . LYS A 1 341 ? 32.349 -40.791 -11.403 1.00 20.41 120 LYS A C 1
ATOM 681 O O . LYS A 1 341 ? 31.773 -39.833 -10.845 1.00 21.09 120 LYS A O 1
ATOM 687 N N . CYS A 1 342 ? 31.843 -41.467 -12.427 1.00 19.70 121 CYS A N 1
ATOM 688 C CA . CYS A 1 342 ? 30.463 -41.291 -12.908 1.00 20.20 121 CYS A CA 1
ATOM 689 C C . CYS A 1 342 ? 29.515 -42.078 -11.991 1.00 23.04 121 CYS A C 1
ATOM 690 O O . CYS A 1 342 ? 29.652 -43.282 -11.923 1.00 23.59 121 CYS A O 1
ATOM 693 N N . LEU A 1 343 ? 28.612 -41.415 -11.267 1.00 19.00 122 LEU A N 1
ATOM 694 C CA . LEU A 1 343 ? 27.699 -42.069 -10.307 1.00 21.04 122 LEU A CA 1
ATOM 695 C C . LEU A 1 343 ? 26.438 -42.544 -11.029 1.00 25.02 122 LEU A C 1
ATOM 696 O O . LEU A 1 343 ? 25.955 -43.633 -10.661 1.00 24.52 122 LEU A O 1
ATOM 701 N N . LYS A 1 344 ? 25.925 -41.774 -11.996 1.00 20.94 123 LYS A N 1
ATOM 702 C CA . LYS A 1 344 ? 24.686 -42.130 -12.717 1.00 22.80 123 LYS A CA 1
ATOM 703 C C . LYS A 1 344 ? 24.718 -41.468 -14.085 1.00 20.94 123 LYS A C 1
ATOM 704 O O . LYS A 1 344 ? 25.255 -40.353 -14.193 1.00 18.46 123 LYS A O 1
ATOM 708 N N . THR A 1 345 ? 24.063 -42.096 -15.040 1.00 18.39 124 THR A N 1
ATOM 709 C CA . THR A 1 345 ? 23.799 -41.502 -16.371 1.00 19.13 124 THR A CA 1
ATOM 710 C C . THR A 1 345 ? 22.292 -41.349 -16.463 1.00 19.98 124 THR A C 1
ATOM 711 O O . THR A 1 345 ? 21.595 -42.336 -16.156 1.00 22.06 124 THR A O 1
ATOM 715 N N . LEU A 1 346 ? 21.820 -40.142 -16.754 1.00 17.01 125 LEU A N 1
ATOM 716 C CA . LEU A 1 346 ? 20.392 -39.806 -16.829 1.00 17.66 125 LEU A CA 1
ATOM 717 C C . LEU A 1 346 ? 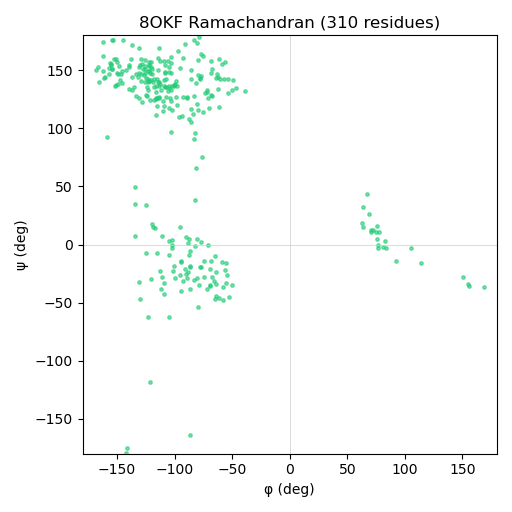19.956 -39.890 -18.287 1.00 17.45 125 LEU A C 1
ATOM 718 O O . LEU A 1 346 ? 20.379 -39.028 -19.111 1.00 16.42 125 LEU A O 1
ATOM 723 N N . LYS A 1 347 ? 19.158 -40.902 -18.606 1.00 17.82 126 LYS A N 1
ATOM 724 C CA . LYS A 1 347 ? 18.685 -41.178 -19.979 1.00 18.47 126 LYS A CA 1
ATOM 725 C C . LYS A 1 347 ? 17.198 -40.870 -20.111 1.00 18.87 126 LYS A C 1
ATOM 726 O O . LYS A 1 347 ? 16.419 -41.154 -19.188 1.00 18.19 126 LYS A O 1
ATOM 732 N N . GLY A 1 348 ? 16.805 -40.318 -21.245 1.00 20.34 127 GLY A N 1
ATOM 733 C CA . GLY A 1 348 ? 15.394 -39.988 -21.488 1.00 19.65 127 GLY A CA 1
ATOM 734 C C . GLY A 1 348 ? 15.228 -38.885 -22.519 1.00 18.95 127 GLY A C 1
ATOM 735 O O . GLY A 1 348 ? 14.278 -38.945 -23.308 1.00 17.42 127 GLY A O 1
ATOM 736 N N . HIS A 1 349 ? 16.126 -37.900 -22.565 1.00 16.50 128 HIS A N 1
ATOM 737 C CA . HIS A 1 349 ? 16.026 -36.879 -23.625 1.00 15.91 128 HIS A CA 1
ATOM 738 C C . HIS A 1 349 ? 16.212 -37.553 -24.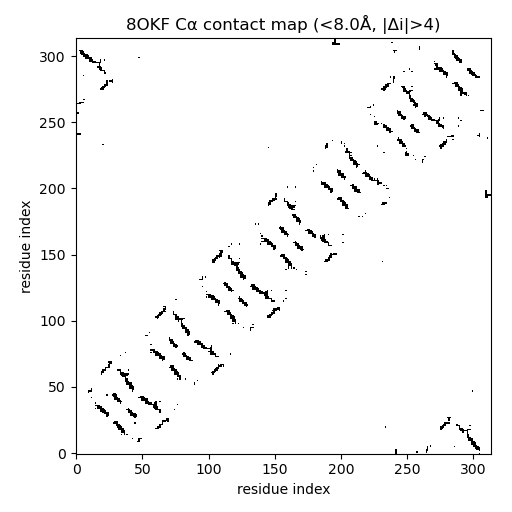989 1.00 16.85 128 HIS A C 1
ATOM 739 O O . HIS A 1 349 ? 16.998 -38.497 -25.097 1.00 15.30 128 HIS A O 1
ATOM 746 N N . SER A 1 350 ? 15.532 -37.037 -26.010 1.00 17.13 129 SER A N 1
ATOM 747 C CA . SER A 1 350 ? 15.579 -37.567 -27.393 1.00 16.33 129 SER A CA 1
ATOM 748 C C . SER A 1 350 ? 16.428 -36.662 -28.295 1.00 16.13 129 SER A C 1
ATOM 749 O O . SER A 1 350 ? 16.548 -36.939 -29.531 1.00 14.54 129 SER A O 1
ATOM 752 N N . ASN A 1 351 ? 17.035 -35.609 -27.755 1.00 15.45 130 ASN A N 1
ATOM 753 C CA . ASN A 1 351 ? 17.922 -34.731 -28.555 1.00 16.50 130 ASN A CA 1
ATOM 754 C C . ASN A 1 351 ? 18.919 -34.113 -27.568 1.00 15.53 130 ASN A C 1
ATOM 755 O O . ASN A 1 351 ? 18.774 -34.395 -26.368 1.00 15.53 130 ASN A O 1
ATOM 760 N N . TYR A 1 352 ? 19.871 -33.340 -28.051 1.00 16.87 131 TYR A N 1
ATOM 761 C CA . TYR A 1 352 ? 21.010 -32.817 -27.258 1.00 16.22 131 TYR A CA 1
ATOM 762 C C . TYR A 1 352 ? 20.510 -32.253 -25.936 1.00 14.64 131 TYR A C 1
ATOM 763 O O . TYR A 1 352 ? 19.481 -31.591 -25.915 1.00 15.54 131 TYR A O 1
ATOM 772 N N . VAL A 1 353 ? 21.172 -32.567 -24.842 1.00 14.21 132 VAL A N 1
ATOM 773 C CA . VAL A 1 353 ? 20.874 -31.917 -23.550 1.00 15.03 132 VAL A CA 1
ATOM 774 C C . VAL A 1 353 ? 21.782 -30.679 -23.501 1.00 15.45 132 VAL A C 1
ATOM 775 O O . VAL A 1 353 ? 22.994 -30.795 -23.766 1.00 15.80 132 VAL A O 1
ATOM 779 N N . PHE A 1 354 ? 21.182 -29.523 -23.282 1.00 15.75 133 PHE A N 1
ATOM 780 C CA . PHE A 1 354 ? 21.819 -28.211 -23.502 1.00 15.59 133 PHE A CA 1
ATOM 781 C C . PHE A 1 354 ? 22.077 -27.467 -22.184 1.00 14.86 133 PHE A C 1
ATOM 782 O O . PHE A 1 354 ? 22.952 -26.586 -22.157 1.00 16.41 133 PHE A O 1
ATOM 790 N N . CYS A 1 355 ? 21.290 -27.708 -21.154 1.00 13.69 134 CYS A N 1
ATOM 791 C CA . CYS A 1 355 ? 21.334 -26.934 -19.891 1.00 14.53 134 CYS A CA 1
ATOM 792 C C . CYS A 1 355 ? 20.911 -27.824 -18.725 1.00 14.27 134 CYS A C 1
ATOM 793 O O . CYS A 1 355 ? 20.111 -28.748 -18.940 1.00 13.34 134 CYS A O 1
ATOM 796 N N . CYS A 1 356 ? 21.482 -27.597 -17.543 1.00 14.11 135 CYS A N 1
ATOM 797 C CA . CYS A 1 356 ? 21.212 -28.436 -16.347 1.00 15.45 135 CYS A CA 1
ATOM 798 C C . CYS A 1 356 ? 21.495 -27.645 -15.073 1.00 15.44 135 CYS A C 1
ATOM 799 O O . CYS A 1 356 ? 22.283 -26.678 -15.095 1.00 15.24 135 CYS A O 1
ATOM 802 N N . ASN A 1 357 ? 20.866 -28.048 -13.978 1.00 14.01 136 ASN A N 1
ATOM 803 C CA . ASN A 1 357 ? 21.128 -27.444 -12.651 1.00 14.89 136 ASN A CA 1
ATOM 804 C C . ASN A 1 357 ? 20.602 -28.411 -11.597 1.00 15.37 136 ASN A C 1
ATOM 805 O O . ASN A 1 357 ? 19.574 -29.042 -11.854 1.00 15.38 136 ASN A O 1
ATOM 810 N N . PHE A 1 358 ? 21.248 -28.422 -10.434 1.00 15.38 137 PHE A N 1
ATOM 811 C CA . PHE A 1 358 ? 20.648 -28.977 -9.219 1.00 14.77 137 PHE A CA 1
ATOM 812 C C . PHE A 1 358 ? 19.690 -27.942 -8.638 1.00 15.94 137 PHE A C 1
ATOM 813 O O . PHE A 1 358 ? 19.880 -26.708 -8.817 1.00 16.36 137 PHE A O 1
ATOM 821 N N . ASN A 1 359 ? 18.759 -28.419 -7.824 1.00 16.38 138 ASN A N 1
ATOM 822 C CA . ASN A 1 359 ? 18.016 -27.511 -6.909 1.00 17.09 138 ASN A CA 1
ATOM 823 C C . ASN A 1 359 ? 18.928 -27.173 -5.734 1.00 17.49 138 ASN A C 1
ATOM 824 O O . ASN A 1 359 ? 19.960 -27.822 -5.540 1.00 17.00 138 ASN A O 1
ATOM 829 N N . PRO A 1 360 ? 18.615 -26.124 -4.951 1.00 17.03 139 PRO A N 1
ATOM 830 C CA . PRO A 1 360 ? 19.509 -25.740 -3.856 1.00 17.70 139 PRO A CA 1
ATOM 831 C C . PRO A 1 360 ? 19.726 -26.890 -2.864 1.00 17.94 139 PRO A C 1
ATOM 832 O O . PRO A 1 360 ? 20.838 -27.056 -2.354 1.00 18.61 139 PRO A O 1
ATOM 836 N N . GLN A 1 361 ? 18.688 -27.667 -2.632 1.00 18.81 140 GLN A N 1
ATOM 837 C CA . GLN A 1 361 ? 18.735 -28.856 -1.754 1.00 19.28 140 GLN A CA 1
ATOM 838 C C . GLN A 1 361 ? 19.622 -29.936 -2.394 1.00 18.39 140 GLN A C 1
ATOM 839 O O . GLN A 1 361 ? 20.100 -30.813 -1.687 1.00 19.27 140 GLN A O 1
ATOM 845 N N . SER A 1 362 ? 19.711 -29.952 -3.707 1.00 17.59 141 SER A N 1
ATOM 846 C CA . SER A 1 362 ? 20.565 -30.876 -4.501 1.00 17.56 141 SER A CA 1
ATOM 847 C C . SER A 1 362 ? 20.068 -32.317 -4.428 1.00 17.90 141 SER A C 1
ATOM 848 O O . SER A 1 362 ? 20.862 -33.228 -4.740 1.00 17.81 141 SER A O 1
ATOM 851 N N . ASN A 1 363 ? 18.772 -32.526 -4.185 1.00 17.09 142 ASN A N 1
ATOM 852 C CA . ASN A 1 363 ? 18.113 -33.841 -4.337 1.00 17.28 142 ASN A CA 1
ATOM 853 C C . ASN A 1 363 ? 17.477 -33.967 -5.722 1.00 17.43 142 ASN A C 1
ATOM 854 O O . ASN A 1 363 ? 17.104 -35.106 -6.088 1.00 16.15 142 ASN A O 1
ATOM 859 N N . LEU A 1 364 ? 17.337 -32.853 -6.454 1.00 15.83 143 LEU A N 1
ATOM 860 C CA . LEU A 1 364 ? 16.767 -32.859 -7.816 1.00 15.91 143 LEU A CA 1
ATOM 861 C C . LEU A 1 364 ? 17.775 -32.275 -8.816 1.00 15.29 143 LEU A C 1
ATOM 862 O O . LEU A 1 364 ? 18.572 -31.370 -8.476 1.00 16.21 143 LEU A O 1
ATOM 867 N N . ILE A 1 365 ? 17.641 -32.695 -10.061 1.00 15.70 144 ILE A N 1
ATOM 868 C CA . ILE A 1 365 ? 18.294 -32.040 -11.227 1.00 16.03 144 ILE A CA 1
ATOM 869 C C . ILE A 1 365 ? 17.190 -31.633 -12.214 1.00 16.17 144 ILE A C 1
ATOM 870 O O . ILE A 1 365 ? 16.216 -32.408 -12.400 1.00 15.74 144 ILE A O 1
ATOM 875 N N . VAL A 1 366 ? 17.349 -30.458 -12.813 1.00 15.14 145 VAL A N 1
ATOM 876 C CA . VAL A 1 366 ? 16.484 -30.017 -13.936 1.00 13.82 145 VAL A CA 1
ATOM 877 C C . VAL A 1 366 ? 17.368 -29.939 -15.184 1.00 14.58 145 VAL A C 1
ATOM 878 O O . VAL A 1 366 ? 18.573 -29.576 -15.086 1.00 16.24 145 VAL A O 1
ATOM 882 N N . SER A 1 367 ? 16.826 -30.365 -16.322 1.00 14.29 146 SER A N 1
ATOM 883 C CA . SER A 1 367 ? 17.534 -30.364 -17.621 1.00 14.82 146 SER A CA 1
ATOM 884 C C . SER A 1 367 ? 16.619 -29.789 -18.701 1.00 15.72 146 SER A C 1
ATOM 885 O O . SER A 1 367 ? 15.392 -29.965 -18.620 1.00 15.91 146 SER A O 1
ATOM 888 N N . GLY A 1 368 ? 17.223 -29.098 -19.664 1.00 14.63 147 GLY A N 1
ATOM 889 C CA . GLY A 1 368 ? 16.551 -28.647 -20.885 1.00 14.48 147 GLY A CA 1
ATOM 890 C C . GLY A 1 368 ? 17.283 -29.192 -22.100 1.00 13.59 147 GLY A C 1
ATOM 891 O O . GLY A 1 368 ? 18.554 -29.359 -22.065 1.00 15.38 147 GLY A O 1
ATOM 892 N N . SER A 1 369 ? 16.533 -29.438 -23.165 1.00 14.19 148 SER A N 1
ATOM 893 C CA . SER A 1 369 ? 17.030 -30.171 -24.349 1.00 14.31 148 SER A CA 1
ATOM 894 C C . SER A 1 369 ? 16.574 -29.524 -25.663 1.00 14.50 148 SER A C 1
ATOM 895 O O . SER A 1 369 ? 15.564 -28.758 -25.690 1.00 14.27 148 SER A O 1
ATOM 898 N N . PHE A 1 370 ? 17.305 -29.845 -26.726 1.00 15.62 149 PHE A N 1
ATOM 899 C CA . PHE A 1 370 ? 16.877 -29.590 -28.126 1.00 16.56 149 PHE A CA 1
ATOM 900 C C . PHE A 1 370 ? 15.637 -30.431 -28.422 1.00 16.49 149 PHE A C 1
ATOM 901 O O . PHE A 1 370 ? 14.962 -30.103 -29.395 1.00 16.75 149 PHE A O 1
ATOM 909 N N . ASP A 1 371 ? 15.237 -31.380 -27.557 1.00 15.02 150 ASP A N 1
ATOM 910 C CA . ASP A 1 371 ? 13.939 -32.089 -27.748 1.00 15.35 150 ASP A CA 1
ATOM 911 C C . ASP A 1 371 ? 12.778 -31.230 -27.230 1.00 15.26 150 ASP A C 1
ATOM 912 O O . ASP A 1 371 ? 11.659 -31.696 -27.289 1.00 14.82 150 ASP A O 1
ATOM 917 N N . GLU A 1 372 ? 13.023 -29.991 -26.793 1.00 16.37 151 GLU A N 1
ATOM 918 C CA . GLU A 1 372 ? 11.985 -28.980 -26.441 1.00 15.81 151 GLU A CA 1
ATOM 919 C C . GLU A 1 372 ? 11.335 -29.281 -25.088 1.00 16.62 151 GLU A C 1
ATOM 920 O O . GLU A 1 372 ? 10.425 -28.530 -24.691 1.00 17.39 151 GLU A O 1
ATOM 926 N N . SER A 1 373 ? 11.811 -30.287 -24.374 1.00 17.17 152 SER A N 1
ATOM 927 C CA . SER A 1 373 ? 11.283 -30.648 -23.039 1.00 16.66 152 SER A CA 1
ATOM 928 C C . SER A 1 373 ? 12.219 -30.160 -21.937 1.00 15.61 152 SER A C 1
ATOM 929 O O . SER A 1 373 ? 13.457 -29.937 -22.171 1.00 15.50 152 SER A O 1
ATOM 932 N N . VAL A 1 374 ? 11.648 -30.088 -20.742 1.00 15.26 153 VAL A N 1
ATOM 933 C CA . VAL A 1 374 ? 12.361 -29.949 -19.452 1.00 16.62 153 VAL A CA 1
ATOM 934 C C . VAL A 1 374 ? 12.051 -31.220 -18.656 1.00 17.06 153 VAL A C 1
ATOM 935 O O . VAL A 1 374 ? 10.877 -31.582 -18.575 1.00 16.98 153 VAL A O 1
ATOM 939 N N . ARG A 1 375 ? 13.094 -31.853 -18.113 1.00 17.31 154 ARG A N 1
ATOM 940 C CA . ARG A 1 375 ? 12.981 -33.057 -17.272 1.00 16.97 154 ARG A CA 1
ATOM 941 C C . ARG A 1 375 ? 13.460 -32.728 -15.871 1.00 17.06 154 ARG A C 1
ATOM 942 O O . ARG A 1 375 ? 14.420 -31.944 -15.723 1.00 16.12 154 ARG A O 1
ATOM 950 N N . ILE A 1 376 ? 12.770 -33.300 -14.891 1.00 15.25 155 ILE A N 1
ATOM 951 C CA . ILE A 1 376 ? 13.133 -33.203 -13.457 1.00 16.66 155 ILE A CA 1
ATOM 952 C C . ILE A 1 376 ? 13.533 -34.612 -13.007 1.00 16.90 155 ILE A C 1
ATOM 953 O O . ILE A 1 376 ? 12.773 -35.555 -13.229 1.00 18.90 155 ILE A O 1
ATOM 958 N N . TRP A 1 377 ? 14.709 -34.744 -12.422 1.00 17.48 156 TRP A N 1
ATOM 959 C CA . TRP A 1 377 ? 15.314 -36.055 -12.102 1.00 17.48 156 TRP A CA 1
ATOM 960 C C . TRP A 1 377 ? 15.539 -36.173 -10.607 1.00 18.42 156 TRP A C 1
ATOM 961 O O . TRP A 1 377 ? 15.978 -35.188 -9.987 1.00 17.27 156 TRP A O 1
ATOM 972 N N . ASP A 1 378 ? 15.403 -37.391 -10.093 1.00 19.28 157 ASP A N 1
ATOM 973 C CA . ASP A 1 378 ? 15.808 -37.730 -8.704 1.00 20.03 157 ASP A CA 1
ATOM 974 C C . ASP A 1 378 ? 17.324 -37.958 -8.697 1.00 17.81 157 ASP A C 1
ATOM 975 O O . ASP A 1 378 ? 17.799 -38.830 -9.409 1.00 17.61 157 ASP A O 1
ATOM 980 N N . VAL A 1 379 ? 18.073 -37.199 -7.910 1.00 17.67 158 VAL A N 1
ATOM 981 C CA . VAL A 1 379 ? 19.550 -37.350 -7.865 1.00 18.26 158 VAL A CA 1
ATOM 982 C C . VAL A 1 379 ? 19.902 -38.739 -7.326 1.00 21.60 158 VAL A C 1
ATOM 983 O O . VAL A 1 379 ? 20.794 -39.357 -7.869 1.00 20.11 158 VAL A O 1
ATOM 987 N N . LYS A 1 380 ? 19.241 -39.199 -6.268 1.00 23.20 159 LYS A N 1
ATOM 988 C CA . LYS A 1 380 ? 19.647 -40.457 -5.551 1.00 28.33 159 LYS A CA 1
ATOM 989 C C . LYS A 1 380 ? 19.549 -41.654 -6.506 1.00 28.14 159 LYS A C 1
ATOM 990 O O . LYS A 1 380 ? 20.508 -42.454 -6.594 1.00 27.59 159 LYS A O 1
ATOM 996 N N . THR A 1 381 ? 18.445 -41.760 -7.242 1.00 24.44 160 THR A N 1
ATOM 997 C CA . THR A 1 381 ? 18.059 -42.966 -8.016 1.00 27.87 160 THR A CA 1
ATOM 998 C C . THR A 1 381 ? 18.410 -42.767 -9.492 1.00 31.14 160 THR A C 1
ATOM 999 O O . THR A 1 381 ? 18.460 -43.733 -10.213 1.00 31.83 160 THR A O 1
ATOM 1003 N N . GLY A 1 382 ? 18.614 -41.523 -9.926 1.00 28.98 161 GLY A N 1
ATOM 1004 C CA . GLY A 1 382 ? 18.759 -41.198 -11.344 1.00 26.99 161 GLY A CA 1
ATOM 1005 C C . GLY A 1 382 ? 17.451 -41.332 -12.094 1.00 26.49 161 GLY A C 1
ATOM 1006 O O . GLY A 1 382 ? 17.489 -41.186 -13.298 1.00 31.74 161 GLY A O 1
ATOM 1007 N N . LYS A 1 383 ? 16.305 -41.499 -11.442 1.00 27.10 162 LYS A N 1
ATOM 1008 C CA . LYS A 1 383 ? 15.059 -41.691 -12.222 1.00 29.92 162 LYS A CA 1
ATOM 1009 C C . LYS A 1 383 ? 14.469 -40.323 -12.601 1.00 24.16 162 LYS A C 1
ATOM 1010 O O . LYS A 1 383 ? 14.484 -39.402 -11.802 1.00 22.83 162 LYS A O 1
ATOM 1016 N N . CYS A 1 384 ? 13.928 -40.239 -13.795 1.00 21.33 163 CYS A N 1
ATOM 1017 C CA . CYS A 1 384 ? 13.164 -39.068 -14.271 1.00 21.25 163 CYS A CA 1
ATOM 1018 C C . CYS A 1 384 ? 11.835 -39.032 -13.535 1.00 22.61 163 CYS A C 1
ATOM 1019 O O . CYS A 1 384 ? 11.140 -40.059 -13.508 1.00 23.51 163 CYS A O 1
ATOM 1022 N N . LEU A 1 385 ? 11.527 -37.920 -12.907 1.00 21.85 164 LEU A N 1
ATOM 1023 C CA . LEU A 1 385 ? 10.290 -37.788 -12.109 1.00 22.17 164 LEU A CA 1
ATOM 1024 C C . LEU A 1 385 ? 9.211 -37.181 -12.997 1.00 23.06 164 LEU A C 1
ATOM 1025 O O . LEU A 1 385 ? 8.076 -37.625 -12.891 1.00 21.81 164 LEU A O 1
ATOM 1030 N N . LYS A 1 386 ? 9.570 -36.201 -13.835 1.00 20.87 165 LYS A N 1
ATOM 1031 C CA . LYS A 1 386 ? 8.587 -35.477 -14.668 1.00 21.60 165 LYS A CA 1
ATOM 1032 C C . LYS A 1 386 ? 9.238 -35.070 -15.967 1.00 19.16 165 LYS A C 1
ATOM 1033 O O . LYS A 1 386 ? 10.437 -34.693 -15.946 1.00 19.36 165 LYS A O 1
ATOM 1039 N N . THR A 1 387 ? 8.475 -35.150 -17.053 1.00 19.73 166 THR A N 1
ATOM 1040 C CA . THR A 1 387 ? 8.862 -34.557 -18.352 1.00 19.49 166 THR A CA 1
ATOM 1041 C C . THR A 1 387 ? 7.855 -33.445 -18.676 1.00 20.67 166 THR A C 1
ATOM 1042 O O . THR A 1 387 ? 6.653 -33.743 -18.753 1.00 20.96 166 THR A O 1
ATOM 1046 N N . LEU A 1 388 ? 8.312 -32.204 -18.815 1.00 19.89 167 LEU A N 1
ATOM 1047 C CA . LEU A 1 388 ? 7.391 -31.075 -19.098 1.00 18.34 167 LEU A CA 1
ATOM 1048 C C . LEU A 1 388 ? 7.464 -30.759 -20.575 1.00 19.38 167 LEU A C 1
ATOM 1049 O O . LEU A 1 388 ? 8.550 -30.668 -21.125 1.00 19.13 167 LEU A O 1
ATOM 1054 N N . PRO A 1 389 ? 6.319 -30.534 -21.241 1.00 20.66 168 PRO A N 1
ATOM 1055 C CA . PRO A 1 389 ? 6.299 -30.129 -22.650 1.00 21.69 168 PRO A CA 1
ATOM 1056 C C . PRO A 1 389 ? 6.543 -28.627 -22.701 1.00 21.53 168 PRO A C 1
ATOM 1057 O O . PRO A 1 389 ? 5.646 -27.853 -23.060 1.00 20.77 168 PRO A O 1
ATOM 1061 N N . ALA A 1 390 ? 7.744 -28.215 -22.292 1.00 18.45 169 ALA A N 1
ATOM 1062 C CA . ALA A 1 390 ? 7.962 -26.854 -21.780 1.00 17.95 169 ALA A CA 1
ATOM 1063 C C . ALA A 1 390 ? 7.897 -25.827 -22.906 1.00 17.03 169 ALA A C 1
ATOM 1064 O O . ALA A 1 390 ? 7.437 -24.679 -22.682 1.00 17.30 169 ALA A O 1
ATOM 1066 N N . HIS A 1 391 ? 8.439 -26.180 -24.066 1.00 15.99 170 HIS A N 1
ATOM 1067 C CA . HIS A 1 391 ? 8.694 -25.208 -25.137 1.00 17.15 170 HIS A CA 1
ATOM 1068 C C . HIS A 1 391 ? 8.475 -25.840 -26.515 1.00 18.22 170 HIS A C 1
ATOM 1069 O O . HIS A 1 391 ? 8.253 -27.088 -26.627 1.00 18.46 170 HIS A O 1
ATOM 1076 N N . SER A 1 392 ? 8.606 -25.009 -27.551 1.00 19.24 171 SER A N 1
ATOM 1077 C CA . SER A 1 392 ? 8.324 -25.388 -28.955 1.00 17.83 171 SER A CA 1
ATOM 1078 C C . SER A 1 392 ? 9.587 -25.255 -29.809 1.00 17.98 171 SER A C 1
ATOM 1079 O O . SER A 1 392 ? 9.461 -25.226 -31.052 1.00 16.14 171 SER A O 1
ATOM 1082 N N . ASP A 1 393 ? 10.750 -25.146 -29.165 1.00 17.64 172 ASP A N 1
ATOM 1083 C CA . ASP A 1 393 ? 12.087 -25.056 -29.795 1.00 18.05 172 ASP A CA 1
ATOM 1084 C C . ASP A 1 393 ? 13.086 -25.394 -28.704 1.00 17.34 172 ASP A C 1
ATOM 1085 O O . ASP A 1 393 ? 12.684 -25.545 -27.559 1.00 19.69 172 ASP A O 1
ATOM 1090 N N . PRO A 1 394 ? 14.383 -25.508 -29.017 1.00 16.88 173 PRO A N 1
ATOM 1091 C CA . PRO A 1 394 ? 15.349 -25.936 -28.018 1.00 17.42 173 PRO A CA 1
ATOM 1092 C C . PRO A 1 394 ? 15.262 -25.063 -26.751 1.00 16.16 173 PRO A C 1
ATOM 1093 O O . PRO A 1 394 ? 15.032 -23.821 -26.808 1.00 16.23 173 PRO A O 1
ATOM 1097 N N . VAL A 1 395 ? 15.433 -25.734 -25.619 1.00 15.78 174 VAL A N 1
ATOM 1098 C CA . VAL A 1 395 ? 15.492 -25.107 -24.264 1.00 14.65 174 VAL A CA 1
ATOM 1099 C C . VAL A 1 395 ? 16.917 -24.655 -23.994 1.00 14.76 174 VAL A C 1
ATOM 1100 O O . VAL A 1 395 ? 17.820 -25.497 -24.003 1.00 16.48 174 VAL A O 1
ATOM 1104 N N . SER A 1 396 ? 17.111 -23.340 -23.844 1.00 15.19 175 SER A N 1
ATOM 1105 C CA . SER A 1 396 ? 18.442 -22.692 -23.792 1.00 15.24 175 SER A CA 1
ATOM 1106 C C . SER A 1 396 ? 18.952 -22.644 -22.341 1.00 14.77 175 SER A C 1
ATOM 1107 O O . SER A 1 396 ? 20.154 -22.657 -22.151 1.00 15.53 175 SER A O 1
ATOM 1110 N N . ALA A 1 397 ? 18.077 -22.587 -21.346 1.00 14.59 176 ALA A N 1
ATOM 1111 C CA . ALA A 1 397 ? 18.519 -22.539 -19.933 1.00 14.58 176 ALA A CA 1
ATOM 1112 C C . ALA A 1 397 ? 17.429 -23.084 -19.021 1.00 13.79 176 ALA A C 1
ATOM 1113 O O . ALA A 1 397 ? 16.220 -22.950 -19.358 1.00 13.14 176 ALA A O 1
ATOM 1115 N N . VAL A 1 398 ? 17.838 -23.575 -17.853 1.00 15.49 177 VAL A N 1
ATOM 1116 C CA . VAL A 1 398 ? 16.930 -24.011 -16.755 1.00 13.73 177 VAL A CA 1
ATOM 1117 C C . VAL A 1 398 ? 17.607 -23.701 -15.428 1.00 14.31 177 VAL A C 1
ATOM 1118 O O . VAL A 1 398 ? 18.812 -23.908 -15.299 1.00 14.97 177 VAL A O 1
ATOM 1122 N N . HIS A 1 399 ? 16.830 -23.209 -14.472 1.00 14.31 178 HIS A N 1
ATOM 1123 C CA . HIS A 1 399 ? 17.336 -22.765 -13.162 1.00 14.31 178 HIS A CA 1
ATOM 1124 C C . HIS A 1 399 ? 16.239 -22.927 -12.128 1.00 14.56 178 HIS A C 1
ATOM 1125 O O . HIS A 1 399 ? 15.070 -22.522 -12.381 1.00 13.65 178 HIS A O 1
ATOM 1132 N N . PHE A 1 400 ? 16.616 -23.440 -10.962 1.00 15.48 179 PHE A N 1
ATOM 1133 C CA . PHE A 1 400 ? 15.710 -23.451 -9.790 1.00 16.11 179 PHE A CA 1
ATOM 1134 C C . PHE A 1 400 ? 15.839 -22.120 -9.048 1.00 15.96 179 PHE A C 1
ATOM 1135 O O . PHE A 1 400 ? 16.942 -21.541 -8.946 1.00 16.32 179 PHE A O 1
ATOM 1143 N N . ASN A 1 401 ? 14.748 -21.710 -8.404 1.00 16.88 180 ASN A N 1
ATOM 1144 C CA . ASN A 1 401 ? 14.781 -20.552 -7.485 1.00 17.43 180 ASN A CA 1
ATOM 1145 C C . ASN A 1 401 ? 15.384 -21.007 -6.152 1.00 18.84 180 ASN A C 1
ATOM 1146 O O . ASN A 1 401 ? 15.707 -22.205 -5.962 1.00 19.06 180 ASN A O 1
ATOM 1151 N N . ARG A 1 402 ? 15.514 -20.082 -5.220 1.00 18.64 181 ARG A N 1
ATOM 1152 C CA . ARG A 1 402 ? 16.436 -20.327 -4.088 1.00 20.28 181 ARG A CA 1
ATOM 1153 C C . ARG A 1 402 ? 15.790 -21.286 -3.083 1.00 18.37 181 ARG A C 1
ATOM 1154 O O . ARG A 1 402 ? 16.546 -21.887 -2.312 1.00 19.90 181 ARG A O 1
ATOM 1162 N N . ASP A 1 403 ? 14.465 -21.484 -3.069 1.00 19.39 182 ASP A N 1
ATOM 1163 C CA . ASP A 1 403 ? 13.873 -22.533 -2.176 1.00 20.62 182 ASP A CA 1
ATOM 1164 C C . ASP A 1 403 ? 13.502 -23.799 -2.965 1.00 20.52 182 ASP A C 1
ATOM 1165 O O . ASP A 1 403 ? 12.965 -24.742 -2.361 1.00 18.43 182 ASP A O 1
ATOM 1170 N N . GLY A 1 404 ? 13.803 -23.865 -4.268 1.00 19.21 183 GLY A N 1
ATOM 1171 C CA . GLY A 1 404 ? 13.555 -25.077 -5.066 1.00 18.34 183 GLY A CA 1
ATOM 1172 C C . GLY A 1 404 ? 12.114 -25.246 -5.544 1.00 17.25 183 GLY A C 1
ATOM 1173 O O . GLY A 1 404 ? 11.862 -26.229 -6.252 1.00 19.22 183 GLY A O 1
ATOM 1174 N N . SER A 1 405 ? 11.201 -24.348 -5.179 1.00 16.07 184 SER A N 1
ATOM 1175 C CA . SER A 1 405 ? 9.746 -24.479 -5.430 1.00 18.45 184 SER A CA 1
ATOM 1176 C C . SER A 1 405 ? 9.415 -24.137 -6.886 1.00 18.03 184 SER A C 1
ATOM 1177 O O . SER A 1 405 ? 8.360 -24.570 -7.331 1.00 17.95 184 SER A O 1
ATOM 1180 N N . LEU A 1 406 ? 10.304 -23.423 -7.574 1.00 17.16 185 LEU A N 1
ATOM 1181 C CA . LEU A 1 406 ? 10.086 -22.965 -8.966 1.00 17.79 185 LEU A CA 1
ATOM 1182 C C . LEU A 1 406 ? 11.299 -23.311 -9.826 1.00 15.73 185 LEU A C 1
ATOM 1183 O O . LEU A 1 406 ? 12.441 -23.322 -9.327 1.00 16.17 185 LEU A O 1
ATOM 1188 N N . ILE A 1 407 ? 11.006 -23.589 -11.082 1.00 15.10 186 ILE A N 1
ATOM 1189 C CA . ILE A 1 407 ? 11.998 -23.694 -12.176 1.00 14.86 186 ILE A CA 1
ATOM 1190 C C . ILE A 1 407 ? 11.681 -22.575 -13.173 1.00 15.31 186 ILE A C 1
ATOM 1191 O O . ILE A 1 407 ? 10.491 -22.411 -13.517 1.00 14.84 186 ILE A O 1
ATOM 1196 N N . VAL A 1 408 ? 12.700 -21.873 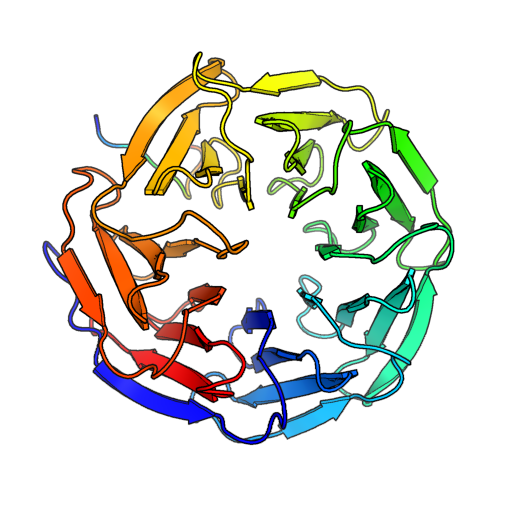-13.661 1.00 14.50 187 VAL A N 1
ATOM 1197 C CA . VAL A 1 408 ? 12.530 -20.991 -14.848 1.00 15.22 187 VAL A CA 1
ATOM 1198 C C . VAL A 1 408 ? 13.224 -21.669 -16.028 1.00 15.71 187 VAL A C 1
ATOM 1199 O O . VAL A 1 408 ? 14.338 -22.257 -15.827 1.00 16.51 187 VAL A O 1
ATOM 1203 N N . SER A 1 409 ? 12.565 -21.675 -17.192 1.00 16.04 188 SER A N 1
ATOM 1204 C CA . SER A 1 409 ? 13.166 -22.158 -18.463 1.00 15.30 188 SER A CA 1
ATOM 1205 C C . SER A 1 409 ? 13.122 -21.042 -19.497 1.00 15.52 188 SER A C 1
ATOM 1206 O O . SER A 1 409 ? 12.227 -20.178 -19.394 1.00 14.68 188 SER A O 1
ATOM 1209 N N . SER A 1 410 ? 14.035 -21.082 -20.458 1.00 14.99 189 SER A N 1
ATOM 1210 C CA . SER A 1 410 ? 14.072 -20.185 -21.638 1.00 16.23 189 SER A CA 1
ATOM 1211 C C . SER A 1 410 ? 14.232 -21.028 -22.898 1.00 16.81 189 SER A C 1
ATOM 1212 O O . SER A 1 410 ? 14.804 -22.142 -22.826 1.00 14.11 189 SER A O 1
ATOM 1215 N N . SER A 1 411 ? 13.774 -20.492 -24.024 1.00 14.51 190 SER A N 1
ATOM 1216 C CA . SER A 1 411 ? 13.794 -21.227 -25.304 1.00 15.22 190 SER A CA 1
ATOM 1217 C C . SER A 1 411 ? 13.968 -20.279 -26.479 1.00 15.34 190 SER A C 1
ATOM 1218 O O . SER A 1 411 ? 13.537 -19.074 -26.438 1.00 15.65 190 SER A O 1
ATOM 1221 N N . TYR A 1 412 ? 14.534 -20.842 -27.534 1.00 17.23 191 TYR A N 1
ATOM 1222 C CA . TYR A 1 412 ? 14.542 -20.214 -28.872 1.00 18.07 191 TYR A CA 1
ATOM 1223 C C . TYR A 1 412 ? 13.117 -19.895 -29.321 1.00 18.37 191 TYR A C 1
ATOM 1224 O O . TYR A 1 412 ? 13.005 -19.095 -30.255 1.00 15.44 191 TYR A O 1
ATOM 1233 N N . ASP A 1 413 ? 12.074 -20.455 -28.698 1.00 16.81 192 ASP A N 1
ATOM 1234 C CA . ASP A 1 413 ? 10.686 -20.155 -29.107 1.00 16.63 192 ASP A CA 1
ATOM 1235 C C . ASP A 1 413 ? 10.342 -18.698 -28.753 1.00 19.89 192 ASP A C 1
ATOM 1236 O O . ASP A 1 413 ? 9.356 -18.215 -29.252 1.00 17.74 192 ASP A O 1
ATOM 1241 N N . GLY A 1 414 ? 11.132 -18.029 -27.921 1.00 17.02 193 GLY A N 1
ATOM 1242 C CA . GLY A 1 414 ? 10.842 -16.641 -27.532 1.00 18.47 193 GLY A CA 1
ATOM 1243 C C . GLY A 1 414 ? 10.312 -16.492 -26.129 1.00 17.99 193 GLY A C 1
ATOM 1244 O O . GLY A 1 414 ? 10.096 -15.299 -25.713 1.00 18.21 193 GLY A O 1
ATOM 1245 N N . LEU A 1 415 ? 10.099 -17.604 -25.405 1.00 18.06 194 LEU A N 1
ATOM 1246 C CA . LEU A 1 415 ? 9.428 -17.536 -24.088 1.00 17.47 194 LEU A CA 1
ATOM 1247 C C . LEU A 1 415 ? 10.405 -17.789 -22.931 1.00 17.07 194 LEU A C 1
ATOM 1248 O O . LEU A 1 415 ? 11.343 -18.600 -23.058 1.00 16.38 194 LEU A O 1
ATOM 1253 N N . CYS A 1 416 ? 10.106 -17.129 -21.814 1.00 15.46 195 CYS A N 1
ATOM 1254 C CA . CYS A 1 416 ? 10.544 -17.538 -20.462 1.00 14.92 195 CYS A CA 1
ATOM 1255 C C . CYS A 1 416 ? 9.328 -18.115 -19.759 1.00 16.07 195 CYS A C 1
ATOM 1256 O O . CYS A 1 416 ? 8.193 -17.503 -19.800 1.00 15.36 195 CYS A O 1
ATOM 1259 N N . ARG A 1 417 ? 9.513 -19.283 -19.138 1.00 15.77 196 ARG A N 1
ATOM 1260 C CA . ARG A 1 417 ? 8.397 -19.940 -18.409 1.00 16.08 196 ARG A CA 1
ATOM 1261 C C . ARG A 1 417 ? 8.830 -20.257 -16.972 1.00 17.82 196 ARG A C 1
ATOM 1262 O O . ARG A 1 417 ? 10.005 -20.618 -16.750 1.00 16.80 196 ARG A O 1
ATOM 1270 N N . ILE A 1 418 ? 7.858 -20.152 -16.061 1.00 17.42 197 ILE A N 1
ATOM 1271 C CA . ILE A 1 418 ? 7.993 -20.482 -14.621 1.00 17.83 197 ILE A CA 1
ATOM 1272 C C . ILE A 1 418 ? 7.104 -21.688 -14.344 1.00 17.46 197 ILE A C 1
ATOM 1273 O O . ILE A 1 418 ? 5.931 -21.622 -14.664 1.00 17.84 197 ILE A O 1
ATOM 1278 N N . TRP A 1 419 ? 7.688 -22.729 -13.760 1.00 17.09 198 TRP A N 1
ATOM 1279 C CA . TRP A 1 419 ? 7.112 -24.074 -13.534 1.00 16.77 198 TRP A CA 1
ATOM 1280 C C . TRP A 1 419 ? 7.052 -24.333 -12.035 1.00 18.09 198 TRP A C 1
ATOM 1281 O O . TRP A 1 419 ? 8.054 -24.017 -11.323 1.00 15.55 198 TRP A O 1
ATOM 1292 N N . ASP A 1 420 ? 5.925 -24.860 -11.589 1.00 18.15 199 ASP A N 1
ATOM 1293 C CA . ASP A 1 420 ? 5.808 -25.434 -10.229 1.00 19.26 199 ASP A CA 1
ATOM 1294 C C . ASP A 1 420 ? 6.630 -26.731 -10.188 1.00 17.04 199 ASP A C 1
ATOM 1295 O O . ASP A 1 420 ? 6.279 -27.715 -10.874 1.00 17.85 199 ASP A O 1
ATOM 1300 N N . THR A 1 421 ? 7.655 -26.793 -9.352 1.00 17.50 200 THR A N 1
ATOM 1301 C CA . THR A 1 421 ? 8.538 -27.980 -9.279 1.00 17.45 200 THR A CA 1
ATOM 1302 C C . THR A 1 421 ? 7.680 -29.216 -8.938 1.00 18.54 200 THR A C 1
ATOM 1303 O O . THR A 1 421 ? 7.887 -30.258 -9.547 1.00 17.63 200 THR A O 1
ATOM 1307 N N . ALA A 1 422 ? 6.821 -29.091 -7.928 1.00 22.00 201 ALA A N 1
ATOM 1308 C CA . ALA A 1 422 ? 6.051 -30.205 -7.322 1.00 23.20 201 ALA A CA 1
ATOM 1309 C C . ALA A 1 422 ? 5.084 -30.758 -8.372 1.00 23.00 201 ALA A C 1
ATOM 1310 O O . ALA A 1 422 ? 4.993 -32.008 -8.499 1.00 25.62 201 ALA A O 1
ATOM 1312 N N . SER A 1 423 ? 4.344 -29.896 -9.088 1.00 22.65 202 SER A N 1
ATOM 1313 C CA . SER A 1 423 ? 3.216 -30.334 -9.955 1.00 22.81 202 SER A CA 1
ATOM 1314 C C . SER A 1 423 ? 3.642 -30.368 -11.415 1.00 25.62 202 SER A C 1
ATOM 1315 O O . SER A 1 423 ? 2.963 -31.014 -12.231 1.00 26.77 202 SER A O 1
ATOM 1318 N N . GLY A 1 424 ? 4.677 -29.617 -11.766 1.00 23.05 203 GLY A N 1
ATOM 1319 C CA . GLY A 1 424 ? 5.064 -29.462 -13.176 1.00 23.84 203 GLY A CA 1
ATOM 1320 C C . GLY A 1 424 ? 4.120 -28.538 -13.938 1.00 24.12 203 GLY A C 1
ATOM 1321 O O . GLY A 1 424 ? 4.248 -28.467 -15.167 1.00 22.55 203 GLY A O 1
ATOM 1322 N N . GLN A 1 425 ? 3.223 -27.822 -13.267 1.00 23.10 204 GLN A N 1
ATOM 1323 C CA . GLN A 1 425 ? 2.270 -26.925 -13.976 1.00 26.59 204 GLN A CA 1
ATOM 1324 C C . GLN A 1 425 ? 3.007 -25.625 -14.374 1.00 22.21 204 GLN A C 1
ATOM 1325 O O . GLN A 1 425 ? 3.923 -25.152 -13.614 1.00 19.84 204 GLN A O 1
ATOM 1331 N N . CYS A 1 426 ? 2.701 -25.090 -15.552 1.00 19.68 205 CYS A N 1
ATOM 1332 C CA . CYS A 1 426 ? 3.223 -23.776 -16.002 1.00 20.00 205 CYS A CA 1
ATOM 1333 C C . CYS A 1 426 ? 2.475 -22.668 -15.257 1.00 20.75 205 CYS A C 1
ATOM 1334 O O . CYS A 1 426 ? 1.257 -22.531 -15.460 1.00 20.98 205 CYS A O 1
ATOM 1337 N N . LEU A 1 427 ? 3.175 -21.917 -14.417 1.00 18.82 206 LEU A N 1
ATOM 1338 C CA . LEU A 1 427 ? 2.574 -20.874 -13.573 1.00 21.23 206 LEU A CA 1
ATOM 1339 C C . LEU A 1 427 ? 2.579 -19.551 -14.315 1.00 18.83 206 LEU A C 1
ATOM 1340 O O . LEU A 1 427 ? 1.859 -18.643 -13.907 1.00 19.49 206 LEU A O 1
ATOM 1345 N N . LYS A 1 428 ? 3.484 -19.365 -15.260 1.00 19.32 207 LYS A N 1
ATOM 1346 C CA . LYS A 1 428 ? 3.626 -18.020 -15.855 1.00 19.49 207 LYS A CA 1
ATOM 1347 C C . LYS A 1 428 ? 4.441 -18.101 -17.129 1.00 18.87 207 LYS A C 1
ATOM 1348 O O . LYS A 1 428 ? 5.416 -18.883 -17.179 1.00 18.44 207 LYS A O 1
ATOM 1354 N N . THR A 1 429 ? 4.048 -17.360 -18.156 1.00 15.74 208 THR A N 1
ATOM 1355 C CA . THR A 1 429 ? 4.894 -17.193 -19.354 1.00 16.12 208 THR A CA 1
ATOM 1356 C C . THR A 1 429 ? 5.265 -15.728 -19.454 1.00 16.15 208 THR A C 1
ATOM 1357 O O . THR A 1 429 ? 4.329 -14.895 -19.409 1.00 17.64 208 THR A O 1
ATOM 1361 N N . LEU A 1 430 ? 6.553 -15.407 -19.545 1.00 15.95 209 LEU A N 1
ATOM 1362 C CA . LEU A 1 430 ? 6.996 -13.996 -19.645 1.00 17.33 209 LEU A CA 1
ATOM 1363 C C . LEU A 1 430 ? 7.511 -13.684 -21.043 1.00 17.13 209 LEU A C 1
ATOM 1364 O O . LEU A 1 430 ? 8.350 -14.427 -21.581 1.00 18.31 209 LEU A O 1
ATOM 1369 N N . ILE A 1 431 ? 7.095 -12.529 -21.555 1.00 18.81 210 ILE A N 1
ATOM 1370 C CA . ILE A 1 431 ? 7.511 -11.968 -22.863 1.00 19.20 210 ILE A CA 1
ATOM 1371 C C . ILE A 1 431 ? 7.042 -10.507 -22.845 1.00 18.78 210 ILE A C 1
ATOM 1372 O O . ILE A 1 431 ? 6.084 -10.218 -22.142 1.00 18.77 210 ILE A O 1
ATOM 1377 N N . ASP A 1 432 ? 7.721 -9.644 -23.592 1.00 20.24 211 ASP A N 1
ATOM 1378 C CA . ASP A 1 432 ? 7.639 -8.165 -23.462 1.00 20.78 211 ASP A CA 1
ATOM 1379 C C . ASP A 1 432 ? 7.134 -7.540 -24.771 1.00 22.17 211 ASP A C 1
ATOM 1380 O O . ASP A 1 432 ? 7.358 -6.343 -24.969 1.00 21.76 211 ASP A O 1
ATOM 1385 N N . ASP A 1 433 ? 6.515 -8.333 -25.656 1.00 21.69 212 ASP A N 1
ATOM 1386 C CA . ASP A 1 433 ? 5.932 -7.868 -26.948 1.00 21.07 212 ASP A CA 1
ATOM 1387 C C . ASP A 1 433 ? 6.967 -8.003 -28.072 1.00 20.85 212 ASP A C 1
ATOM 1388 O O . ASP A 1 433 ? 6.604 -7.920 -29.250 1.00 21.80 212 ASP A O 1
ATOM 1393 N N . ASP A 1 434 ? 8.234 -8.212 -27.771 1.00 19.32 213 ASP A N 1
ATOM 1394 C CA . ASP A 1 434 ? 9.236 -8.602 -28.797 1.00 20.56 213 ASP A CA 1
ATOM 1395 C C . ASP A 1 434 ? 9.282 -10.134 -28.807 1.00 18.75 213 ASP A C 1
ATOM 1396 O O . ASP A 1 434 ? 8.917 -10.722 -27.786 1.00 20.84 213 ASP A O 1
ATOM 1401 N N . ASN A 1 435 ? 9.778 -10.776 -29.854 1.00 19.61 214 ASN A N 1
ATOM 1402 C CA . ASN A 1 435 ? 9.807 -12.268 -29.838 1.00 18.62 214 ASN A CA 1
ATOM 1403 C C . ASN A 1 435 ? 11.132 -12.864 -30.302 1.00 18.39 214 ASN A C 1
ATOM 1404 O O . ASN A 1 435 ? 11.146 -13.956 -30.854 1.00 16.64 214 ASN A O 1
ATOM 1409 N N . PRO A 1 436 ? 12.311 -12.261 -30.029 1.00 16.55 215 PRO A N 1
ATOM 1410 C CA . PRO A 1 436 ? 13.562 -12.894 -30.421 1.00 16.44 215 PRO A CA 1
ATOM 1411 C C . PRO A 1 436 ? 13.749 -14.149 -29.569 1.00 16.44 215 PRO A C 1
ATOM 1412 O O . PRO A 1 436 ? 13.206 -14.251 -28.460 1.00 16.97 215 PRO A O 1
ATOM 1416 N N . PRO A 1 437 ? 14.552 -15.118 -30.034 1.00 17.10 216 PRO A N 1
ATOM 1417 C CA . PRO A 1 437 ? 14.927 -16.250 -29.195 1.00 15.53 216 PRO A CA 1
ATOM 1418 C C . PRO A 1 437 ? 15.433 -15.800 -27.823 1.00 16.15 216 PRO A C 1
ATOM 1419 O O . PRO A 1 437 ? 16.220 -14.821 -27.748 1.00 16.91 216 PRO A O 1
ATOM 1423 N N . VAL A 1 438 ? 15.062 -16.55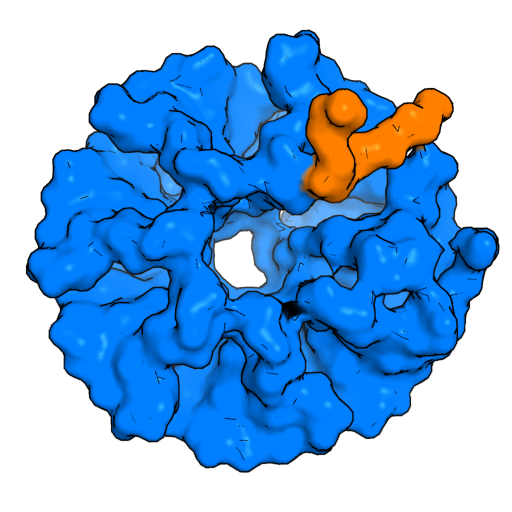2 -26.793 1.00 16.28 217 VAL A N 1
ATOM 1424 C CA . VAL A 1 438 ? 15.616 -16.398 -25.423 1.00 16.56 217 VAL A CA 1
ATOM 1425 C C . VAL A 1 438 ? 16.718 -17.438 -25.251 1.00 15.71 217 VAL A C 1
ATOM 1426 O O . VAL A 1 438 ? 16.472 -18.665 -25.369 1.00 16.43 217 VAL A O 1
ATOM 1430 N N . SER A 1 439 ? 17.908 -16.928 -24.980 1.00 16.04 218 SER A N 1
ATOM 1431 C CA . SER A 1 439 ? 19.168 -17.685 -25.029 1.00 14.66 218 SER A CA 1
ATOM 1432 C C . SER A 1 439 ? 19.687 -18.011 -23.624 1.00 14.99 218 SER A C 1
ATOM 1433 O O . SER A 1 439 ? 20.610 -18.824 -23.518 1.00 15.60 218 SER A O 1
ATOM 1436 N N . PHE A 1 440 ? 19.092 -17.453 -22.590 1.00 14.44 219 PHE A N 1
ATOM 1437 C CA . PHE A 1 440 ? 19.571 -17.605 -21.205 1.00 14.98 219 PHE A CA 1
ATOM 1438 C C . PHE A 1 440 ? 18.510 -17.080 -20.240 1.00 14.90 219 PHE A C 1
ATOM 1439 O O . PHE A 1 440 ? 17.814 -16.058 -20.529 1.00 15.25 219 PHE A O 1
ATOM 1447 N N . VAL A 1 441 ? 18.481 -17.661 -19.047 1.00 15.02 220 VAL A N 1
ATOM 1448 C CA . VAL A 1 441 ? 17.623 -17.181 -17.941 1.00 16.78 220 VAL A CA 1
ATOM 1449 C C . VAL A 1 441 ? 18.175 -17.733 -16.616 1.00 17.33 220 VAL A C 1
ATOM 1450 O O . VAL A 1 441 ? 18.795 -18.857 -16.586 1.00 16.10 220 VAL A O 1
ATOM 1454 N N . LYS A 1 442 ? 18.083 -16.938 -15.556 1.00 17.27 221 LYS A N 1
ATOM 1455 C CA . LYS A 1 442 ? 18.414 -17.399 -14.185 1.00 20.01 221 LYS A CA 1
ATOM 1456 C C . LYS A 1 442 ? 17.703 -16.507 -13.176 1.00 19.33 221 LYS A C 1
ATOM 1457 O O . LYS A 1 442 ? 17.491 -15.294 -13.435 1.00 18.57 221 LYS A O 1
ATOM 1463 N N . PHE A 1 443 ? 17.309 -17.109 -12.065 1.00 18.01 222 PHE A N 1
ATOM 1464 C CA . PHE A 1 443 ? 16.811 -16.347 -10.906 1.00 16.57 222 PHE A CA 1
ATOM 1465 C C . PHE A 1 443 ? 17.941 -15.545 -10.278 1.00 15.90 222 PHE A C 1
ATOM 1466 O O . PHE A 1 443 ? 19.102 -15.964 -10.261 1.00 16.33 222 PHE A O 1
ATOM 1474 N N . SER A 1 444 ? 17.592 -14.381 -9.732 1.00 15.72 223 SER A N 1
ATOM 1475 C CA . SER A 1 444 ? 18.473 -13.643 -8.806 1.00 17.41 223 SER A CA 1
ATOM 1476 C C . SER A 1 444 ? 18.722 -14.503 -7.568 1.00 18.87 223 SER A C 1
ATOM 1477 O O . SER A 1 444 ? 17.919 -15.398 -7.229 1.00 17.79 223 SER A O 1
ATOM 1480 N N . PRO A 1 445 ? 19.790 -14.227 -6.798 1.00 19.02 224 PRO A N 1
ATOM 1481 C CA . PRO A 1 445 ? 20.002 -14.962 -5.541 1.00 21.46 224 PRO A CA 1
ATOM 1482 C C . PRO A 1 445 ? 18.802 -15.032 -4.587 1.00 20.14 224 PRO A C 1
ATOM 1483 O O . PRO A 1 445 ? 18.610 -16.081 -3.941 1.00 24.46 224 PRO A O 1
ATOM 1487 N N . ASN A 1 446 ? 17.989 -13.994 -4.508 1.00 19.41 225 ASN A N 1
ATOM 1488 C CA . ASN A 1 446 ? 16.815 -14.025 -3.586 1.00 20.05 225 ASN A CA 1
ATOM 1489 C C . ASN A 1 446 ? 15.604 -14.673 -4.266 1.00 22.32 225 ASN A C 1
ATOM 1490 O O . ASN A 1 446 ? 14.559 -14.811 -3.600 1.00 22.87 225 ASN A O 1
ATOM 1495 N N . GLY A 1 447 ? 15.693 -15.013 -5.556 1.00 19.94 226 GLY A N 1
ATOM 1496 C CA . GLY A 1 447 ? 14.544 -15.615 -6.263 1.00 21.02 226 GLY A CA 1
ATOM 1497 C C . GLY A 1 447 ? 13.448 -14.645 -6.663 1.00 20.73 226 GLY A C 1
ATOM 1498 O O . GLY A 1 447 ? 12.493 -15.082 -7.294 1.00 20.03 226 GLY A O 1
ATOM 1499 N N . LYS A 1 448 ? 13.570 -13.364 -6.367 1.00 20.17 227 LYS A N 1
ATOM 1500 C CA . LYS A 1 448 ? 12.506 -12.383 -6.650 1.00 21.55 227 LYS A CA 1
ATOM 1501 C C . LYS A 1 448 ? 12.545 -11.943 -8.114 1.00 21.94 227 LYS A C 1
ATOM 1502 O O . LYS A 1 448 ? 11.493 -11.548 -8.627 1.00 19.06 227 LYS A O 1
ATOM 1508 N N . TYR A 1 449 ? 13.727 -11.972 -8.733 1.00 18.52 228 TYR A N 1
ATOM 1509 C CA . TYR A 1 449 ? 13.921 -11.467 -10.112 1.00 19.07 228 TYR A CA 1
ATOM 1510 C C . TYR A 1 449 ? 14.433 -12.591 -10.990 1.00 17.70 228 TYR A C 1
ATOM 1511 O O . TYR A 1 449 ? 14.937 -13.591 -10.489 1.00 16.81 228 TYR A O 1
ATOM 1520 N N . ILE A 1 450 ? 14.206 -12.430 -12.287 1.00 18.87 229 ILE A N 1
ATOM 1521 C CA . ILE A 1 450 ? 14.794 -13.318 -13.325 1.00 18.00 229 ILE A CA 1
ATOM 1522 C C . ILE A 1 450 ? 15.564 -12.446 -14.284 1.00 17.91 229 ILE A C 1
ATOM 1523 O O . ILE A 1 450 ? 14.961 -11.463 -14.731 1.00 17.88 229 ILE A O 1
ATOM 1528 N N . LEU A 1 451 ? 16.797 -12.852 -14.615 1.00 15.99 230 LEU A N 1
ATOM 1529 C CA . LEU A 1 451 ? 17.641 -12.197 -15.634 1.00 16.59 230 LEU A CA 1
ATOM 1530 C C . LEU A 1 451 ? 17.588 -13.071 -16.890 1.00 16.36 230 LEU A C 1
ATOM 1531 O O . LEU A 1 451 ? 17.854 -14.289 -16.804 1.00 17.04 230 LEU A O 1
ATOM 1536 N N . ALA A 1 452 ? 17.189 -12.499 -18.005 1.00 15.34 231 ALA A N 1
ATOM 1537 C CA . ALA A 1 452 ? 17.089 -13.273 -19.272 1.00 14.48 231 ALA A CA 1
ATOM 1538 C C . ALA A 1 452 ? 17.905 -12.570 -20.353 1.00 16.27 231 ALA A C 1
ATOM 1539 O O . ALA A 1 452 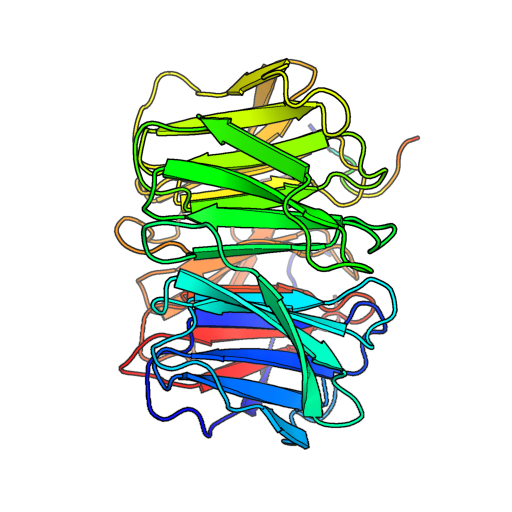? 18.044 -11.369 -20.275 1.00 17.70 231 ALA A O 1
ATOM 1541 N N . ALA A 1 453 ? 18.434 -13.324 -21.317 1.00 15.34 232 ALA A N 1
ATOM 1542 C CA . ALA A 1 453 ? 19.112 -12.781 -22.502 1.00 15.57 232 ALA A CA 1
ATOM 1543 C C . ALA A 1 453 ? 18.258 -13.154 -23.686 1.00 15.24 232 ALA A C 1
ATOM 1544 O O . ALA A 1 453 ? 17.759 -14.295 -23.711 1.00 16.09 232 ALA A O 1
ATOM 1546 N N . THR A 1 454 ? 18.132 -12.209 -24.608 1.00 16.90 233 THR A N 1
ATOM 1547 C CA . THR A 1 454 ? 17.496 -12.441 -25.916 1.00 16.42 233 THR A CA 1
ATOM 1548 C C . THR A 1 454 ? 18.518 -12.164 -27.015 1.00 16.16 233 THR A C 1
ATOM 1549 O O . THR A 1 454 ? 19.420 -11.332 -26.824 1.00 16.08 233 THR A O 1
ATOM 1553 N N . LEU A 1 455 ? 18.351 -12.846 -28.137 1.00 16.06 234 LEU A N 1
ATOM 1554 C CA . LEU A 1 455 ? 19.303 -12.775 -29.265 1.00 16.35 234 LEU A CA 1
ATOM 1555 C C . LEU A 1 455 ? 19.013 -11.529 -30.129 1.00 19.16 234 LEU A C 1
ATOM 1556 O O . LEU A 1 455 ? 19.167 -11.587 -31.362 1.00 17.27 234 LEU A O 1
ATOM 1561 N N . ASP A 1 456 ? 18.652 -10.408 -29.499 1.00 19.21 235 ASP A N 1
ATOM 1562 C CA . ASP A 1 456 ? 18.646 -9.083 -30.163 1.00 17.16 235 ASP A CA 1
ATOM 1563 C C . ASP A 1 456 ? 19.503 -8.127 -29.332 1.00 17.09 235 ASP A C 1
ATOM 1564 O O . ASP A 1 456 ? 19.164 -6.912 -29.273 1.00 16.28 235 ASP A O 1
ATOM 1569 N N . ASN A 1 457 ? 20.564 -8.642 -28.707 1.00 15.27 236 ASN A N 1
ATOM 1570 C CA . ASN A 1 457 ? 21.570 -7.839 -27.985 1.00 16.51 236 ASN A CA 1
ATOM 1571 C C . ASN A 1 457 ? 20.949 -7.204 -26.747 1.00 16.86 236 ASN A C 1
ATOM 1572 O O . ASN A 1 457 ? 21.264 -6.044 -26.461 1.00 16.39 236 ASN A O 1
ATOM 1577 N N . THR A 1 458 ? 20.147 -7.950 -25.986 1.00 15.71 237 THR A N 1
ATOM 1578 C CA . THR A 1 458 ? 19.473 -7.429 -24.775 1.00 15.38 237 THR A CA 1
ATOM 1579 C C . THR A 1 458 ? 19.513 -8.412 -23.607 1.00 17.29 237 THR A C 1
ATOM 1580 O O . THR A 1 458 ? 19.165 -9.587 -23.809 1.00 17.97 237 THR A O 1
ATOM 1584 N N . LEU A 1 459 ? 19.875 -7.918 -22.428 1.00 15.35 238 LEU A N 1
ATOM 1585 C CA . LEU A 1 459 ? 19.573 -8.576 -21.132 1.00 16.34 238 LEU A CA 1
ATOM 1586 C C . LEU A 1 459 ? 18.339 -7.899 -20.543 1.00 16.76 238 LEU A C 1
ATOM 1587 O O . LEU A 1 459 ? 18.291 -6.662 -20.545 1.00 16.87 238 LEU A O 1
ATOM 1592 N N . LYS A 1 460 ? 17.455 -8.698 -19.945 1.00 16.11 239 LYS A N 1
ATOM 1593 C CA . LYS A 1 460 ? 16.145 -8.251 -19.411 1.00 17.72 239 LYS A CA 1
ATOM 1594 C C . LYS A 1 460 ? 15.990 -8.780 -17.978 1.00 17.31 239 LYS A C 1
ATOM 1595 O O . LYS A 1 460 ? 16.198 -9.987 -17.770 1.00 19.59 239 LYS A O 1
ATOM 1601 N N . LEU A 1 461 ? 15.711 -7.892 -17.030 1.00 17.52 240 LEU A N 1
ATOM 1602 C CA . LEU A 1 461 ? 15.496 -8.268 -15.622 1.00 17.85 240 LEU A CA 1
ATOM 1603 C C . LEU A 1 461 ? 14.010 -8.096 -15.307 1.00 18.46 240 LEU A C 1
ATOM 1604 O O . LEU A 1 461 ? 13.494 -6.958 -15.353 1.00 18.63 240 LEU A O 1
ATOM 1609 N N . TRP A 1 462 ? 13.375 -9.203 -14.939 1.00 19.15 241 TRP A N 1
ATOM 1610 C CA . TRP A 1 462 ? 11.929 -9.313 -14.665 1.00 20.67 241 TRP A CA 1
ATOM 1611 C C . TRP A 1 462 ? 11.688 -9.362 -13.161 1.00 20.99 241 TRP A C 1
ATOM 1612 O O . TRP A 1 462 ? 12.354 -10.172 -12.487 1.00 19.37 241 TRP A O 1
ATOM 1623 N N . ASP A 1 463 ? 10.728 -8.575 -12.666 1.00 22.03 242 ASP A N 1
ATOM 1624 C CA . ASP A 1 463 ? 10.021 -8.858 -11.393 1.00 24.49 242 ASP A CA 1
ATOM 1625 C C . ASP A 1 463 ? 8.915 -9.853 -11.730 1.00 26.46 242 ASP A C 1
ATOM 1626 O O . ASP A 1 463 ? 7.873 -9.421 -12.205 1.00 29.52 242 ASP A O 1
ATOM 1631 N N . TYR A 1 464 ? 9.158 -11.154 -11.650 1.00 30.24 243 TYR A N 1
ATOM 1632 C CA . TYR A 1 464 ? 8.301 -12.085 -12.435 1.00 35.23 243 TYR A CA 1
ATOM 1633 C C . TYR A 1 464 ? 6.922 -12.214 -11.774 1.00 34.71 243 TYR A C 1
ATOM 1634 O O . TYR A 1 464 ? 5.945 -12.447 -12.499 1.00 38.04 243 TYR A O 1
ATOM 1643 N N . SER A 1 465 ? 6.858 -12.022 -10.463 1.00 35.28 244 SER A N 1
ATOM 1644 C CA . SER A 1 465 ? 5.604 -12.017 -9.666 1.00 38.55 244 SER A CA 1
ATOM 1645 C C . SER A 1 465 ? 4.707 -10.850 -10.103 1.00 38.95 244 SER A C 1
ATOM 1646 O O . SER A 1 465 ? 3.478 -11.064 -10.135 1.00 43.86 244 SER A O 1
ATOM 1649 N N . LYS A 1 466 ? 5.268 -9.694 -10.494 1.00 34.61 245 LYS A N 1
ATOM 1650 C CA . LYS A 1 466 ? 4.467 -8.562 -11.055 1.00 31.85 245 LYS A CA 1
ATOM 1651 C C . LYS A 1 466 ? 4.303 -8.733 -12.571 1.00 31.14 245 LYS A C 1
ATOM 1652 O O . LYS A 1 466 ? 3.555 -7.940 -13.159 1.00 28.70 245 LYS A O 1
ATOM 1658 N N . GLY A 1 467 ? 5.009 -9.690 -13.195 1.00 28.48 246 GLY A N 1
ATOM 1659 C CA . GLY A 1 467 ? 5.004 -9.860 -14.661 1.00 28.71 246 GLY A CA 1
ATOM 1660 C C . GLY A 1 467 ? 5.588 -8.652 -15.357 1.00 26.70 246 GLY A C 1
ATOM 1661 O O . GLY A 1 467 ? 5.145 -8.341 -16.441 1.00 27.79 246 GLY A O 1
ATOM 1662 N N . LYS A 1 468 ? 6.556 -7.963 -14.748 1.00 25.25 247 LYS A N 1
ATOM 1663 C CA . LYS A 1 468 ? 7.032 -6.677 -15.281 1.00 27.19 247 LYS A CA 1
ATOM 1664 C C . LYS A 1 468 ? 8.528 -6.788 -15.504 1.00 24.69 247 LYS A C 1
ATOM 1665 O O . LYS A 1 468 ? 9.260 -7.253 -14.615 1.00 23.20 247 LYS A O 1
ATOM 1671 N N . CYS A 1 469 ? 8.967 -6.308 -16.641 1.00 23.83 248 CYS A N 1
ATOM 1672 C CA . CYS A 1 469 ? 10.403 -6.143 -16.941 1.00 25.22 248 CYS A CA 1
ATOM 1673 C C . CYS A 1 469 ? 10.844 -4.809 -16.349 1.00 25.87 248 CYS A C 1
ATOM 1674 O O . CYS A 1 469 ? 10.388 -3.771 -16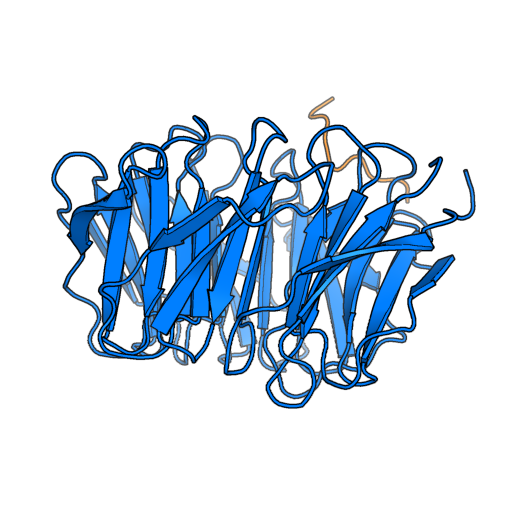.902 1.00 24.77 248 CYS A O 1
ATOM 1677 N N . LEU A 1 470 ? 11.696 -4.817 -15.317 1.00 21.48 249 LEU A N 1
ATOM 1678 C CA . LEU A 1 470 ? 12.064 -3.605 -14.549 1.00 23.48 249 LEU A CA 1
ATOM 1679 C C . LEU A 1 470 ? 13.326 -2.957 -15.105 1.00 25.26 249 LEU A C 1
ATOM 1680 O O . LEU A 1 470 ? 13.469 -1.740 -14.907 1.00 22.95 249 LEU A O 1
ATOM 1685 N N . LYS A 1 471 ? 14.253 -3.740 -15.665 1.00 20.80 250 LYS A N 1
ATOM 1686 C CA . LYS A 1 471 ? 15.558 -3.202 -16.136 1.00 21.11 250 LYS A CA 1
ATOM 1687 C C . LYS A 1 471 ? 16.011 -3.967 -17.374 1.00 20.16 250 LYS A C 1
ATOM 1688 O O . LYS A 1 471 ? 15.638 -5.141 -17.519 1.00 19.80 250 LYS A O 1
ATOM 1694 N N . THR A 1 472 ? 16.738 -3.282 -18.261 1.00 18.34 251 THR A N 1
ATOM 1695 C CA . THR A 1 472 ? 17.451 -3.931 -19.378 1.00 18.06 251 THR A CA 1
ATOM 1696 C C . THR A 1 472 ? 18.899 -3.470 -19.354 1.00 17.34 251 THR A C 1
ATOM 1697 O O . THR A 1 472 ? 19.208 -2.380 -18.817 1.00 16.87 251 THR A O 1
ATOM 1701 N N . TYR A 1 473 ? 19.771 -4.290 -19.909 1.00 16.30 252 TYR A N 1
ATOM 1702 C CA . TYR A 1 473 ? 21.226 -4.014 -20.039 1.00 16.51 252 TYR A CA 1
ATOM 1703 C C . TYR A 1 473 ? 21.583 -4.233 -21.506 1.00 16.46 252 TYR A C 1
ATOM 1704 O O . TYR A 1 473 ? 21.305 -5.329 -22.075 1.00 16.34 252 TYR A O 1
ATOM 1713 N N . THR A 1 474 ? 22.124 -3.208 -22.140 1.00 15.39 253 THR A N 1
ATOM 1714 C CA . THR A 1 474 ? 22.378 -3.211 -23.604 1.00 16.86 253 THR A CA 1
ATOM 1715 C C . THR A 1 474 ? 23.767 -2.612 -23.891 1.00 16.05 253 THR A C 1
ATOM 1716 O O . THR A 1 474 ? 24.344 -2.091 -22.972 1.00 17.42 253 THR A O 1
ATOM 1720 N N . GLY A 1 475 ? 24.249 -2.689 -25.126 1.00 16.64 254 GLY A N 1
ATOM 1721 C CA . GLY A 1 475 ? 25.562 -2.179 -25.563 1.00 17.22 254 GLY A CA 1
ATOM 1722 C C . GLY A 1 475 ? 26.475 -3.303 -25.982 1.00 17.92 254 GLY A C 1
ATOM 1723 O O . GLY A 1 475 ? 27.474 -3.022 -26.665 1.00 16.92 254 GLY A O 1
ATOM 1724 N N . HIS A 1 476 ? 26.149 -4.546 -25.608 1.00 16.24 255 HIS A N 1
ATOM 1725 C CA . HIS A 1 476 ? 26.932 -5.762 -25.969 1.00 16.38 255 HIS A CA 1
ATOM 1726 C C . HIS A 1 476 ? 26.408 -6.357 -27.287 1.00 17.16 255 HIS A C 1
ATOM 1727 O O . HIS A 1 476 ? 25.355 -5.910 -27.785 1.00 17.55 255 HIS A O 1
ATOM 1734 N N . LYS A 1 477 ? 27.090 -7.363 -27.835 1.00 16.60 256 LYS A N 1
ATOM 1735 C CA . LYS A 1 477 ? 26.639 -8.057 -29.064 1.00 17.63 256 LYS A CA 1
ATOM 1736 C C . LYS A 1 477 ? 26.196 -9.462 -28.681 1.00 16.44 256 LYS A C 1
ATOM 1737 O O . LYS A 1 477 ? 27.026 -10.246 -28.140 1.00 16.41 256 LYS A O 1
ATOM 1740 N N . ASN A 1 478 ? 24.955 -9.796 -29.010 1.00 18.47 257 ASN A N 1
ATOM 1741 C CA . ASN A 1 478 ? 24.423 -11.152 -28.745 1.00 17.67 257 ASN A CA 1
ATOM 1742 C C . ASN A 1 478 ? 23.230 -11.388 -29.663 1.00 17.09 257 ASN A C 1
ATOM 1743 O O . ASN A 1 478 ? 22.079 -11.085 -29.263 1.00 15.95 257 ASN A O 1
ATOM 1748 N N . GLU A 1 479 ? 23.520 -11.968 -30.819 1.00 17.62 258 GLU A N 1
ATOM 1749 C CA . GLU A 1 479 ? 22.527 -12.297 -31.855 1.00 19.42 258 GLU A CA 1
ATOM 1750 C C . GLU A 1 479 ? 22.569 -13.764 -32.251 1.00 19.95 258 GLU A C 1
ATOM 1751 O O . GLU A 1 479 ? 21.657 -14.152 -33.025 1.00 19.01 258 GLU A O 1
ATOM 1757 N N . LYS A 1 480 ? 23.543 -14.558 -31.781 1.00 17.86 259 LYS A N 1
ATOM 1758 C CA . LYS A 1 480 ? 23.770 -15.914 -32.354 1.00 18.51 259 LYS A CA 1
ATOM 1759 C C . LYS A 1 480 ? 23.859 -16.981 -31.273 1.00 18.70 259 LYS A C 1
ATOM 1760 O O . LYS A 1 480 ? 23.312 -18.099 -31.468 1.00 20.68 259 LYS A O 1
ATOM 1762 N N . TYR A 1 481 ? 24.621 -16.734 -30.221 1.00 17.82 260 TYR A N 1
ATOM 1763 C CA . TYR A 1 481 ? 25.018 -17.794 -29.272 1.00 17.44 260 TYR A CA 1
ATOM 1764 C C . TYR A 1 481 ? 24.308 -17.639 -27.942 1.00 16.96 260 TYR A C 1
ATOM 1765 O O . TYR A 1 481 ? 23.939 -16.537 -27.537 1.00 16.12 260 TYR A O 1
ATOM 1774 N N . CYS A 1 482 ? 24.176 -18.759 -27.241 1.00 15.74 261 CYS A N 1
ATOM 1775 C CA . CYS A 1 482 ? 23.577 -18.786 -25.885 1.00 16.40 261 CYS A CA 1
ATOM 1776 C C . CYS A 1 482 ? 24.678 -18.395 -24.907 1.00 16.87 261 CYS A C 1
ATOM 1777 O O . CYS A 1 482 ? 25.528 -19.254 -24.526 1.00 17.09 261 CYS A O 1
ATOM 1780 N N . ILE A 1 483 ? 24.699 -17.117 -24.563 1.00 15.52 262 ILE A N 1
ATOM 1781 C CA . ILE A 1 483 ? 25.727 -16.533 -23.659 1.00 16.36 262 ILE A CA 1
ATOM 1782 C C . ILE A 1 483 ? 25.156 -16.425 -22.225 1.00 16.26 262 ILE A C 1
ATOM 1783 O O . ILE A 1 483 ? 24.063 -15.838 -22.021 1.00 15.90 262 ILE A O 1
ATOM 1788 N N . PHE A 1 484 ? 25.882 -16.974 -21.266 1.00 15.55 263 PHE A N 1
ATOM 1789 C CA . PHE A 1 484 ? 25.491 -17.001 -19.832 1.00 16.94 263 PHE A CA 1
ATOM 1790 C C . PHE A 1 484 ? 25.881 -15.680 -19.149 1.00 20.11 263 PHE A C 1
ATOM 1791 O O . PHE A 1 484 ? 27.051 -15.260 -19.221 1.00 22.65 263 PHE A O 1
ATOM 1799 N N . ALA A 1 485 ? 24.913 -15.058 -18.487 1.00 18.73 264 ALA A N 1
ATOM 1800 C CA . ALA A 1 485 ? 25.095 -13.798 -17.739 1.00 17.96 264 ALA A CA 1
ATOM 1801 C C . ALA A 1 485 ? 24.893 -14.059 -16.240 1.00 19.10 264 ALA A C 1
ATOM 1802 O O . ALA A 1 485 ? 24.443 -15.169 -15.828 1.00 18.99 264 ALA A O 1
ATOM 1804 N N . ASN A 1 486 ? 25.239 -13.071 -15.410 1.00 17.45 265 ASN A N 1
ATOM 1805 C CA . ASN A 1 486 ? 25.288 -13.259 -13.955 1.00 18.16 265 ASN A CA 1
ATOM 1806 C C . ASN A 1 486 ? 24.974 -11.971 -13.239 1.00 17.63 265 ASN A C 1
ATOM 1807 O O . ASN A 1 486 ? 25.207 -10.876 -13.805 1.00 16.78 265 ASN A O 1
ATOM 1812 N N . PHE A 1 487 ? 24.539 -12.160 -12.003 1.00 17.27 266 PHE A N 1
ATOM 1813 C CA . PHE A 1 487 ? 24.578 -11.144 -10.937 1.00 18.85 266 PHE A CA 1
ATOM 1814 C C . PHE A 1 487 ? 25.915 -11.266 -10.211 1.00 19.51 266 PHE A C 1
ATOM 1815 O O . PHE A 1 487 ? 26.282 -12.374 -9.834 1.00 21.03 266 PHE A O 1
ATOM 1823 N N . SER A 1 488 ? 26.630 -10.140 -10.106 1.00 18.97 267 SER A N 1
ATOM 1824 C CA . SER A 1 488 ? 27.853 -9.936 -9.303 1.00 18.32 267 SER A CA 1
ATOM 1825 C C . SER A 1 488 ? 27.434 -9.181 -8.034 1.00 18.76 267 SER A C 1
ATOM 1826 O O . SER A 1 488 ? 27.007 -8.028 -8.173 1.00 17.51 267 SER A O 1
ATOM 1829 N N . VAL A 1 489 ? 27.584 -9.793 -6.849 1.00 18.45 268 VAL A N 1
ATOM 1830 C CA . VAL A 1 489 ? 27.009 -9.216 -5.604 1.00 19.08 268 VAL A CA 1
ATOM 1831 C C . VAL A 1 489 ? 28.041 -9.260 -4.463 1.00 19.32 268 VAL A C 1
ATOM 1832 O O . VAL A 1 489 ? 27.658 -8.911 -3.347 1.00 19.42 268 VAL A O 1
ATOM 1836 N N . THR A 1 490 ? 29.303 -9.630 -4.722 1.00 18.02 269 THR A N 1
ATOM 1837 C CA . THR A 1 490 ? 30.363 -9.743 -3.694 1.00 17.68 269 THR A CA 1
ATOM 1838 C C . THR A 1 490 ? 30.869 -8.336 -3.379 1.00 20.46 269 THR A C 1
ATOM 1839 O O . THR A 1 490 ? 31.200 -8.116 -2.236 1.00 22.09 269 THR A O 1
ATOM 1843 N N . GLY A 1 491 ? 30.928 -7.430 -4.350 1.00 17.36 270 GLY A N 1
ATOM 1844 C CA . GLY A 1 491 ? 31.396 -6.057 -4.103 1.00 19.99 270 GLY A CA 1
ATOM 1845 C C . GLY A 1 491 ? 30.301 -5.085 -4.489 1.00 20.10 270 GLY A C 1
ATOM 1846 O O . GLY A 1 491 ? 29.200 -5.226 -3.975 1.00 22.81 270 GLY A O 1
ATOM 1847 N N . GLY A 1 492 ? 30.562 -4.218 -5.453 1.00 19.64 271 GLY A N 1
ATOM 1848 C CA . GLY A 1 492 ? 29.503 -3.483 -6.166 1.00 21.29 271 GLY A CA 1
ATOM 1849 C C . GLY A 1 492 ? 28.503 -4.452 -6.781 1.00 21.23 271 GLY A C 1
ATOM 1850 O O . GLY A 1 492 ? 28.830 -5.654 -6.950 1.00 22.98 271 GLY A O 1
ATOM 1851 N N . LYS A 1 493 ? 27.297 -3.973 -7.033 1.00 19.91 272 LYS A N 1
ATOM 1852 C CA . LYS A 1 493 ? 26.215 -4.795 -7.605 1.00 19.12 272 LYS A CA 1
ATOM 1853 C C . LYS A 1 493 ? 26.258 -4.595 -9.111 1.00 17.60 272 LYS A C 1
ATOM 1854 O O . LYS A 1 493 ? 25.914 -3.489 -9.577 1.00 17.28 272 LYS A O 1
ATOM 1860 N N . TRP A 1 494 ? 26.660 -5.636 -9.828 1.00 16.55 273 TRP A N 1
ATOM 1861 C CA . TRP A 1 494 ? 26.867 -5.581 -11.293 1.00 16.22 273 TRP A CA 1
ATOM 1862 C C . TRP A 1 494 ? 26.056 -6.670 -11.988 1.00 16.15 273 TRP A C 1
ATOM 1863 O O . TRP A 1 494 ? 25.643 -7.652 -11.352 1.00 14.62 273 TRP A O 1
ATOM 1874 N N . ILE A 1 495 ? 25.817 -6.450 -13.269 1.00 15.48 274 ILE A N 1
ATOM 1875 C CA . ILE A 1 495 ? 25.427 -7.524 -14.201 1.00 15.94 274 ILE A CA 1
ATOM 1876 C C . ILE A 1 495 ? 26.654 -7.835 -15.040 1.00 15.68 274 ILE A C 1
ATOM 1877 O O . ILE A 1 495 ? 27.357 -6.901 -15.449 1.00 14.49 274 ILE A O 1
ATOM 1882 N N . VAL A 1 496 ? 26.931 -9.106 -15.260 1.00 15.50 275 VAL A N 1
ATOM 1883 C CA . VAL A 1 496 ? 28.117 -9.517 -16.053 1.00 15.27 275 VAL A CA 1
ATOM 1884 C C . VAL A 1 496 ? 27.642 -10.383 -17.218 1.00 16.40 275 VAL A C 1
ATOM 1885 O O . VAL A 1 496 ? 26.763 -11.235 -17.002 1.00 17.89 275 VAL A O 1
ATOM 1889 N N . SER A 1 497 ? 28.219 -10.212 -18.403 1.00 16.28 276 SER A N 1
ATOM 1890 C CA . SER A 1 497 ? 27.890 -11.108 -19.522 1.00 16.85 276 SER A CA 1
ATOM 1891 C C . SER A 1 497 ? 29.045 -11.214 -20.492 1.00 16.90 276 SER A C 1
ATOM 1892 O O . SER A 1 497 ? 29.890 -10.291 -20.547 1.00 15.81 276 SER A O 1
ATOM 1895 N N . GLY A 1 498 ? 29.023 -12.288 -21.287 1.00 15.54 277 GLY A N 1
ATOM 1896 C CA . GLY A 1 498 ? 29.862 -12.408 -22.482 1.00 15.94 277 GLY A CA 1
ATOM 1897 C C . GLY A 1 498 ? 29.241 -11.653 -23.630 1.00 14.99 277 GLY A C 1
ATOM 1898 O O . GLY A 1 498 ? 28.127 -11.138 -23.490 1.00 14.75 277 GLY A O 1
ATOM 1899 N N . SER A 1 499 ? 29.956 -11.572 -24.733 1.00 15.84 278 SER A N 1
ATOM 1900 C CA . SER A 1 499 ? 29.541 -10.804 -25.928 1.00 16.65 278 SER A CA 1
ATOM 1901 C C . SER A 1 499 ? 30.228 -11.400 -27.151 1.00 15.53 278 SER A C 1
ATOM 1902 O O . SER A 1 499 ? 31.323 -11.999 -27.025 1.00 14.58 278 SER A O 1
ATOM 1905 N N . GLU A 1 500 ? 29.606 -11.200 -28.292 1.00 16.54 279 GLU A N 1
ATOM 1906 C CA . GLU A 1 500 ? 30.073 -11.755 -29.577 1.00 16.98 279 GLU A CA 1
ATOM 1907 C C . GLU A 1 500 ? 31.171 -10.865 -30.170 1.00 18.03 279 GLU A C 1
ATOM 1908 O O . GLU A 1 500 ? 31.651 -11.231 -31.246 1.00 17.83 279 GLU A O 1
ATOM 1914 N N . ASP A 1 501 ? 31.535 -9.745 -29.519 1.00 16.70 280 ASP A N 1
ATOM 1915 C CA . ASP A 1 501 ? 32.722 -8.928 -29.908 1.00 17.58 280 ASP A CA 1
ATOM 1916 C C . ASP A 1 501 ? 33.922 -9.356 -29.053 1.00 18.16 280 ASP A C 1
ATOM 1917 O O . ASP A 1 501 ? 34.977 -8.662 -29.064 1.00 16.88 280 ASP A O 1
ATOM 1922 N N . ASN A 1 502 ? 33.812 -10.512 -28.404 1.00 17.41 281 ASN A N 1
ATOM 1923 C CA . ASN A 1 502 ? 34.930 -11.170 -27.682 1.00 17.04 281 ASN A CA 1
ATOM 1924 C C . ASN A 1 502 ? 35.192 -10.497 -26.327 1.00 16.08 281 ASN A C 1
ATOM 1925 O O . ASN A 1 502 ? 36.240 -10.821 -25.706 1.00 15.75 281 ASN A O 1
ATOM 1930 N N . LEU A 1 503 ? 34.323 -9.604 -25.859 1.00 15.02 282 LEU A N 1
ATOM 1931 C CA . LEU A 1 503 ? 34.565 -8.899 -24.582 1.00 15.54 282 LEU A CA 1
ATOM 1932 C C . LEU A 1 503 ? 33.662 -9.456 -23.492 1.00 14.56 282 LEU A C 1
ATOM 1933 O O . LEU A 1 503 ? 32.627 -10.039 -23.792 1.00 15.62 282 LEU A O 1
ATOM 1938 N N . VAL A 1 504 ? 34.066 -9.268 -22.257 1.00 15.32 283 VAL A N 1
ATOM 1939 C CA . VAL A 1 504 ? 33.166 -9.366 -21.081 1.00 13.90 283 VAL A CA 1
ATOM 1940 C C . VAL A 1 504 ? 32.637 -7.953 -20.792 1.00 14.95 283 VAL A C 1
ATOM 1941 O O . VAL A 1 504 ? 33.465 -7.019 -20.632 1.00 16.89 283 VAL A O 1
ATOM 1945 N N . TYR A 1 505 ? 31.316 -7.804 -20.697 1.00 15.53 284 TYR A N 1
ATOM 1946 C CA . TYR A 1 505 ? 30.614 -6.557 -20.312 1.00 14.75 284 TYR A CA 1
ATOM 1947 C C . TYR A 1 505 ? 30.153 -6.636 -18.853 1.00 15.43 284 TYR A C 1
ATOM 1948 O O . TYR A 1 505 ? 29.714 -7.677 -18.361 1.00 15.31 284 TYR A O 1
ATOM 1957 N N . ILE A 1 506 ? 30.370 -5.526 -18.155 1.00 13.72 285 ILE A N 1
ATOM 1958 C CA . ILE A 1 506 ? 29.923 -5.323 -16.768 1.00 14.59 285 ILE A CA 1
ATOM 1959 C C . ILE A 1 506 ? 29.076 -4.049 -16.738 1.00 15.95 285 ILE A C 1
ATOM 1960 O O . ILE A 1 506 ? 29.546 -2.991 -17.227 1.00 14.73 285 ILE A O 1
ATOM 1965 N N . TRP A 1 507 ? 27.871 -4.164 -16.189 1.00 15.83 286 TRP A N 1
ATOM 1966 C CA . TRP A 1 507 ? 26.931 -3.025 -16.011 1.00 16.47 286 TRP A CA 1
ATOM 1967 C C . TRP A 1 507 ? 26.720 -2.743 -14.528 1.00 16.07 286 TRP A C 1
ATOM 1968 O O . TRP A 1 507 ? 26.715 -3.685 -13.738 1.00 15.33 286 TRP A O 1
ATOM 1979 N N . ASN A 1 508 ? 26.444 -1.478 -14.199 1.00 17.01 287 ASN A N 1
ATOM 1980 C CA . ASN A 1 508 ? 25.781 -1.101 -12.925 1.00 17.26 287 ASN A CA 1
ATOM 1981 C C . ASN A 1 508 ? 24.373 -1.727 -12.839 1.00 17.80 287 ASN A C 1
ATOM 1982 O O . ASN A 1 508 ? 23.506 -1.434 -13.683 1.00 17.15 287 ASN A O 1
ATOM 1987 N N . LEU A 1 509 ? 24.128 -2.580 -11.838 1.00 18.09 288 LEU A N 1
ATOM 1988 C CA . LEU A 1 509 ? 22.822 -3.269 -11.645 1.00 19.26 288 LEU A CA 1
ATOM 1989 C C . LEU A 1 509 ? 21.681 -2.248 -11.641 1.00 19.89 288 LEU A C 1
ATOM 1990 O O . LEU A 1 509 ? 20.646 -2.499 -12.303 1.00 19.18 288 LEU A O 1
ATOM 1995 N N . GLN A 1 510 ? 21.848 -1.137 -10.922 1.00 19.29 289 GLN A N 1
ATOM 1996 C CA . GLN A 1 510 ? 20.759 -0.147 -10.714 1.00 19.75 289 GLN A CA 1
ATOM 1997 C C . GLN A 1 510 ? 20.603 0.758 -11.933 1.00 19.81 289 GLN A C 1
ATOM 1998 O O . GLN A 1 510 ? 19.467 0.901 -12.424 1.00 20.64 289 GLN A O 1
ATOM 2004 N N . THR A 1 511 ? 21.681 1.397 -12.387 1.00 21.01 290 THR A N 1
ATOM 2005 C CA . THR A 1 511 ? 21.616 2.481 -13.393 1.00 19.85 290 THR A CA 1
ATOM 2006 C C . THR A 1 511 ? 21.647 1.897 -14.797 1.00 19.32 290 THR A C 1
ATOM 2007 O O . THR A 1 511 ? 21.298 2.630 -15.738 1.00 18.68 290 THR A O 1
ATOM 2011 N N . LYS A 1 512 ? 22.116 0.647 -14.945 1.00 19.37 291 LYS A N 1
ATOM 2012 C CA . LYS A 1 512 ? 22.146 -0.063 -16.250 1.00 18.90 291 LYS A CA 1
ATOM 2013 C C . LYS A 1 512 ? 23.211 0.500 -17.176 1.00 17.34 291 LYS A C 1
ATOM 2014 O O . LYS A 1 512 ? 23.257 0.076 -18.323 1.00 17.95 291 LYS A O 1
ATOM 2020 N N . GLU A 1 513 ? 24.105 1.318 -16.647 1.00 18.13 292 GLU A N 1
ATOM 2021 C CA . GLU A 1 513 ? 25.241 1.872 -17.409 1.00 19.95 292 GLU A CA 1
ATOM 2022 C C . GLU A 1 513 ? 26.348 0.827 -17.512 1.00 17.51 292 GLU A C 1
ATOM 2023 O O . GLU A 1 513 ? 26.586 0.122 -16.534 1.00 17.61 292 GLU A O 1
ATOM 2029 N N . ILE A 1 514 ? 27.074 0.812 -18.620 1.00 17.88 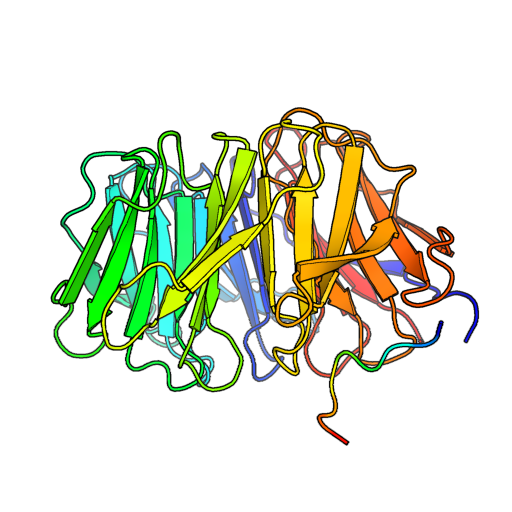293 ILE A N 1
ATOM 2030 C CA . ILE A 1 514 ? 28.268 -0.056 -18.740 1.00 17.94 293 ILE A CA 1
ATOM 2031 C C . ILE A 1 514 ? 29.381 0.560 -17.893 1.00 18.45 293 ILE A C 1
ATOM 2032 O O . ILE A 1 514 ? 29.649 1.766 -18.020 1.00 17.44 293 ILE A O 1
ATOM 2037 N N . VAL A 1 515 ? 30.014 -0.235 -17.049 1.00 16.17 294 VAL A N 1
ATOM 2038 C CA . VAL A 1 515 ? 31.059 0.242 -16.119 1.00 17.69 294 VAL A CA 1
ATOM 2039 C C . VAL A 1 515 ? 32.420 -0.328 -16.476 1.00 18.95 294 VAL A C 1
ATOM 2040 O O . VAL A 1 515 ? 33.415 0.298 -16.099 1.00 18.32 294 VAL A O 1
ATOM 2044 N N . GLN A 1 516 ? 32.481 -1.446 -17.187 1.00 18.15 295 GLN A N 1
ATOM 2045 C CA . GLN A 1 516 ? 33.775 -2.073 -17.573 1.00 18.75 295 GLN A CA 1
ATOM 2046 C C . GLN A 1 516 ? 33.571 -3.037 -18.741 1.00 17.65 295 GLN A C 1
ATOM 2047 O O . GLN A 1 516 ? 32.495 -3.697 -18.822 1.00 18.25 295 GLN A O 1
ATOM 2053 N N . LYS A 1 517 ? 34.558 -3.083 -19.641 1.00 19.51 296 LYS A N 1
ATOM 2054 C CA . LYS A 1 517 ? 34.647 -4.078 -20.741 1.00 19.30 296 LYS A CA 1
ATOM 2055 C C . LYS A 1 517 ? 36.008 -4.745 -20.577 1.00 20.45 296 LYS A C 1
ATOM 2056 O O . LYS A 1 517 ? 36.999 -3.998 -20.441 1.00 19.55 296 LYS A O 1
ATOM 2062 N N . LEU A 1 518 ? 36.055 -6.073 -20.555 1.00 16.63 297 LEU A N 1
ATOM 2063 C CA . LEU A 1 518 ? 37.309 -6.836 -20.320 1.00 16.76 297 LEU A CA 1
ATOM 2064 C C . LEU A 1 518 ? 37.761 -7.414 -21.661 1.00 17.27 297 LEU A C 1
ATOM 2065 O O . LEU A 1 518 ? 37.018 -8.215 -22.218 1.00 16.58 297 LEU A O 1
ATOM 2070 N N . GLN A 1 519 ? 38.944 -7.001 -22.137 1.00 17.09 298 GLN A N 1
ATOM 2071 C CA . GLN A 1 519 ? 39.523 -7.442 -23.418 1.00 19.83 298 GLN A CA 1
ATOM 2072 C C . GLN A 1 519 ? 40.516 -8.554 -23.131 1.00 19.18 298 GLN A C 1
ATOM 2073 O O . GLN A 1 519 ? 41.307 -8.446 -22.183 1.00 17.67 298 GLN A O 1
ATOM 2079 N N . GLY A 1 520 ? 40.475 -9.601 -23.937 1.00 23.18 299 GLY A N 1
ATOM 2080 C CA . GLY A 1 520 ? 41.504 -10.655 -23.831 1.00 21.42 299 GLY A CA 1
ATOM 2081 C C . GLY A 1 520 ? 41.134 -11.886 -24.637 1.00 21.73 299 GLY A C 1
ATOM 2082 O O . GLY A 1 520 ? 42.023 -12.520 -25.188 1.00 21.81 299 GLY A O 1
ATOM 2083 N N . HIS A 1 521 ? 39.862 -12.241 -24.692 1.00 19.17 300 HIS A N 1
ATOM 2084 C CA . HIS A 1 521 ? 39.389 -13.385 -25.499 1.00 17.08 300 HIS A CA 1
ATOM 2085 C C . HIS A 1 521 ? 39.564 -13.071 -26.997 1.00 18.04 300 HIS A C 1
ATOM 2086 O O . HIS A 1 521 ? 39.543 -11.902 -27.407 1.00 18.50 300 HIS A O 1
ATOM 2093 N N . THR A 1 522 ? 39.767 -14.112 -27.773 1.00 16.61 301 THR A N 1
ATOM 2094 C CA . THR A 1 522 ? 39.978 -14.050 -29.243 1.00 17.96 301 THR A CA 1
ATOM 2095 C C . THR A 1 522 ? 38.786 -14.649 -29.947 1.00 18.94 301 THR A C 1
ATOM 2096 O O . THR A 1 522 ? 38.843 -14.795 -31.173 1.00 21.30 301 THR A O 1
ATOM 2100 N N . ASP A 1 523 ? 37.733 -14.977 -29.211 1.00 18.01 302 ASP A N 1
ATOM 2101 C CA . ASP A 1 523 ? 36.470 -15.463 -29.805 1.00 17.52 302 ASP A CA 1
ATOM 2102 C C . ASP A 1 523 ? 35.343 -15.129 -28.819 1.00 17.66 302 ASP A C 1
ATOM 2103 O O . ASP A 1 523 ? 35.610 -14.571 -27.746 1.00 18.58 302 ASP A O 1
ATOM 2108 N N . VAL A 1 524 ? 34.121 -15.424 -29.239 1.00 16.82 303 VAL A N 1
ATOM 2109 C CA . VAL A 1 524 ? 32.867 -15.115 -28.527 1.00 15.80 303 VAL A CA 1
ATOM 2110 C C . VAL A 1 524 ? 33.048 -15.607 -27.105 1.00 15.62 303 VAL A C 1
ATOM 2111 O O . VAL A 1 524 ? 33.499 -16.765 -26.937 1.00 16.31 303 VAL A O 1
ATOM 2115 N N . VAL A 1 525 ? 32.692 -14.759 -26.151 1.00 14.55 304 VAL A N 1
ATOM 2116 C CA . VAL A 1 525 ? 32.661 -15.142 -24.717 1.00 14.94 304 VAL A CA 1
ATOM 2117 C C . VAL A 1 525 ? 31.287 -15.770 -24.465 1.00 15.00 304 VAL A C 1
ATOM 2118 O O . VAL A 1 525 ? 30.274 -15.028 -24.450 1.00 16.34 304 VAL A O 1
ATOM 2122 N N . ILE A 1 526 ? 31.245 -17.087 -24.332 1.00 15.16 305 ILE A N 1
ATOM 2123 C CA . ILE A 1 526 ? 29.978 -17.871 -24.318 1.00 15.58 305 ILE A CA 1
ATOM 2124 C C . ILE A 1 526 ? 29.451 -17.962 -22.885 1.00 16.20 305 ILE A C 1
ATOM 2125 O O . ILE A 1 526 ? 28.257 -18.171 -22.700 1.00 17.03 305 ILE A O 1
ATOM 2130 N N . SER A 1 527 ? 30.321 -17.822 -21.901 1.00 15.82 306 SER A N 1
ATOM 2131 C CA . SER A 1 527 ? 29.954 -18.112 -20.495 1.00 15.30 306 SER A CA 1
ATOM 2132 C C . SER A 1 527 ? 30.754 -17.227 -19.543 1.00 14.64 306 SER A C 1
ATOM 2133 O O . SER A 1 527 ? 31.980 -16.973 -19.766 1.00 14.62 306 SER A O 1
ATOM 2136 N N . THR A 1 528 ? 30.056 -16.729 -18.529 1.00 13.66 307 THR A N 1
ATOM 2137 C CA . THR A 1 528 ? 30.683 -15.986 -17.424 1.00 14.26 307 THR A CA 1
ATOM 2138 C C . THR A 1 528 ? 30.151 -16.594 -16.139 1.00 14.77 307 THR A C 1
ATOM 2139 O O . THR A 1 528 ? 28.990 -17.166 -16.140 1.00 13.58 307 THR A O 1
ATOM 2143 N N . ALA A 1 529 ? 30.954 -16.484 -15.089 1.00 14.44 308 ALA A N 1
ATOM 2144 C CA . ALA A 1 529 ? 30.547 -16.903 -13.731 1.00 15.08 308 ALA A CA 1
ATOM 2145 C C . ALA A 1 529 ? 31.123 -15.898 -12.740 1.00 15.60 308 ALA A C 1
ATOM 2146 O O . ALA A 1 529 ? 32.243 -15.389 -12.964 1.00 15.67 308 ALA A O 1
ATOM 2148 N N . CYS A 1 530 ? 30.428 -15.699 -11.624 1.00 16.51 309 CYS A N 1
ATOM 2149 C CA . CYS A 1 530 ? 30.888 -14.807 -10.539 1.00 15.66 309 CYS A CA 1
ATOM 2150 C C . CYS A 1 530 ? 31.141 -15.616 -9.279 1.00 16.05 309 CYS A C 1
ATOM 2151 O O . CYS A 1 530 ? 30.237 -16.351 -8.893 1.00 15.32 309 CYS A O 1
ATOM 2154 N N . HIS A 1 531 ? 32.340 -15.507 -8.716 1.00 16.46 310 HIS A N 1
ATOM 2155 C CA . HIS A 1 531 ? 32.756 -16.227 -7.497 1.00 15.60 310 HIS A CA 1
ATOM 2156 C C . HIS A 1 531 ? 31.807 -15.901 -6.338 1.00 16.62 310 HIS A C 1
ATOM 2157 O O . HIS A 1 531 ? 31.349 -14.773 -6.190 1.00 14.79 310 HIS A O 1
ATOM 2164 N N . PRO A 1 532 ? 31.482 -16.882 -5.465 1.00 16.50 311 PRO A N 1
ATOM 2165 C CA . PRO A 1 532 ? 30.476 -16.664 -4.414 1.00 16.24 311 PRO A CA 1
ATOM 2166 C C . PRO A 1 532 ? 30.882 -15.704 -3.281 1.00 16.91 311 PRO A C 1
ATOM 2167 O O . PRO A 1 532 ? 29.999 -15.178 -2.646 1.00 16.25 311 PRO A O 1
ATOM 2171 N N . THR A 1 533 ? 32.169 -15.473 -3.056 1.00 15.58 312 THR A N 1
ATOM 2172 C CA . THR A 1 533 ? 32.669 -14.620 -1.945 1.00 16.99 312 THR A CA 1
ATOM 2173 C C . THR A 1 533 ? 33.692 -13.588 -2.402 1.00 17.36 312 THR A C 1
ATOM 2174 O O . THR A 1 533 ? 33.700 -12.514 -1.818 1.00 18.45 312 THR A O 1
ATOM 2178 N N . GLU A 1 534 ? 34.516 -13.857 -3.398 1.00 15.75 313 GLU A N 1
ATOM 2179 C CA . GLU A 1 534 ? 35.541 -12.888 -3.838 1.00 17.09 313 GLU A CA 1
ATOM 2180 C C . GLU A 1 534 ? 35.095 -12.210 -5.133 1.00 17.13 313 GLU A C 1
ATOM 2181 O O . GLU A 1 534 ? 34.245 -12.783 -5.848 1.00 16.99 313 GLU A O 1
ATOM 2187 N N . ASN A 1 535 ? 35.622 -11.017 -5.401 1.00 16.40 314 ASN A N 1
ATOM 2188 C CA . ASN A 1 535 ? 35.336 -10.271 -6.653 1.00 17.12 314 ASN A CA 1
ATOM 2189 C C . ASN A 1 535 ? 36.134 -10.920 -7.789 1.00 16.28 314 ASN A C 1
ATOM 2190 O O . ASN A 1 535 ? 37.163 -10.345 -8.205 1.00 16.36 314 ASN A O 1
ATOM 2195 N N . ILE A 1 536 ? 35.679 -12.083 -8.271 1.00 15.23 315 ILE A N 1
ATOM 2196 C CA . ILE A 1 536 ? 36.430 -12.869 -9.292 1.00 16.26 315 ILE A CA 1
ATOM 2197 C C . ILE A 1 536 ? 35.409 -13.268 -10.346 1.00 16.17 315 ILE A C 1
ATOM 2198 O O . ILE A 1 536 ? 34.312 -13.772 -9.989 1.00 16.05 315 ILE A O 1
ATOM 2203 N N . ILE A 1 537 ? 35.721 -12.984 -11.597 1.00 15.92 316 ILE A N 1
ATOM 2204 C CA . ILE A 1 537 ? 34.866 -13.394 -12.751 1.00 16.15 316 ILE A CA 1
ATOM 2205 C C . ILE A 1 537 ? 35.637 -14.493 -13.496 1.00 15.66 316 ILE A C 1
ATOM 2206 O O . ILE A 1 537 ? 36.848 -14.318 -13.670 1.00 15.21 316 ILE A O 1
ATOM 2211 N N . ALA A 1 538 ? 34.951 -15.562 -13.892 1.00 15.81 317 ALA A N 1
ATOM 2212 C CA . ALA A 1 538 ? 35.462 -16.542 -14.853 1.00 16.55 317 ALA A CA 1
ATOM 2213 C C . ALA A 1 538 ? 34.743 -16.298 -16.175 1.00 15.31 317 ALA A C 1
ATOM 2214 O O . ALA A 1 538 ? 33.553 -16.085 -16.162 1.00 15.78 317 ALA A O 1
ATOM 2216 N N . SER A 1 539 ? 35.498 -16.296 -17.265 1.00 16.43 318 SER A N 1
ATOM 2217 C CA . SER A 1 539 ? 34.947 -16.144 -18.632 1.00 16.07 318 SER A CA 1
ATOM 2218 C C . SER A 1 539 ? 35.501 -17.274 -19.502 1.00 15.60 318 SER A C 1
ATOM 2219 O O . SER A 1 539 ? 36.655 -17.698 -19.270 1.00 16.83 318 SER A O 1
ATOM 2222 N N . ALA A 1 540 ? 34.711 -17.756 -20.459 1.00 16.33 319 ALA A N 1
ATOM 2223 C CA . ALA A 1 540 ? 35.080 -18.892 -21.329 1.00 15.61 319 ALA A CA 1
ATOM 2224 C C . ALA A 1 540 ? 34.663 -18.542 -22.749 1.00 16.17 319 ALA A C 1
ATOM 2225 O O . ALA A 1 540 ? 33.624 -17.848 -22.887 1.00 16.40 319 ALA A O 1
ATOM 2227 N N . ALA A 1 541 ? 35.444 -18.961 -23.748 1.00 15.13 320 ALA A N 1
ATOM 2228 C CA . ALA A 1 541 ? 35.226 -18.522 -25.139 1.00 15.35 320 ALA A CA 1
ATOM 2229 C C . ALA A 1 541 ? 35.212 -19.709 -26.090 1.00 15.32 320 ALA A C 1
ATOM 2230 O O . ALA A 1 541 ? 35.626 -20.821 -25.734 1.00 15.07 320 ALA A O 1
ATOM 2232 N N . LEU A 1 542 ? 34.805 -19.433 -27.317 1.00 15.75 321 LEU A N 1
ATOM 2233 C CA . LEU A 1 542 ? 34.510 -20.472 -28.334 1.00 15.75 321 LEU A CA 1
ATOM 2234 C C . LEU A 1 542 ? 35.772 -20.904 -29.116 1.00 16.41 321 LEU A C 1
ATOM 2235 O O . LEU A 1 542 ? 36.911 -20.754 -28.590 1.00 16.30 321 LEU A O 1
ATOM 2240 N N . GLU A 1 543 ? 35.562 -21.577 -30.255 1.00 16.68 322 GLU A N 1
ATOM 2241 C CA . GLU A 1 543 ? 36.563 -22.471 -30.923 1.00 18.11 322 GLU A CA 1
ATOM 2242 C C . GLU A 1 543 ? 37.897 -21.763 -31.212 1.00 17.52 322 GLU A C 1
ATOM 2243 O O . GLU A 1 543 ? 38.973 -22.449 -31.179 1.00 15.01 322 GLU A O 1
ATOM 2249 N N . ASN A 1 544 ? 37.880 -20.453 -31.518 1.00 16.97 323 ASN A N 1
ATOM 2250 C CA . ASN A 1 544 ? 39.136 -19.742 -31.910 1.00 18.81 323 ASN A CA 1
ATOM 2251 C C . ASN A 1 544 ? 39.885 -19.209 -30.695 1.00 18.34 323 ASN A C 1
ATOM 2252 O O . ASN A 1 544 ? 40.950 -18.554 -30.910 1.00 18.78 323 ASN A O 1
ATOM 2257 N N . ASP A 1 545 ? 39.398 -19.526 -29.490 1.00 17.03 324 ASP A N 1
ATOM 2258 C CA . ASP A 1 545 ? 40.015 -19.091 -28.215 1.00 17.12 324 ASP A CA 1
ATOM 2259 C C . ASP A 1 545 ? 40.348 -20.310 -27.355 1.00 17.23 324 ASP A C 1
ATOM 2260 O O . ASP A 1 545 ? 41.534 -20.489 -27.054 1.00 16.43 324 ASP A O 1
ATOM 2265 N N . LYS A 1 546 ? 39.339 -21.094 -26.949 1.00 16.19 325 LYS A N 1
ATOM 2266 C CA . LYS A 1 546 ? 39.503 -22.366 -26.195 1.00 17.18 325 LYS A CA 1
ATOM 2267 C C . LYS A 1 546 ? 39.965 -22.137 -24.760 1.00 16.47 325 LYS A C 1
ATOM 2268 O O . LYS A 1 546 ? 40.320 -23.146 -24.076 1.00 14.29 325 LYS A O 1
ATOM 2274 N N . THR A 1 547 ? 39.916 -20.898 -24.266 1.00 16.62 326 THR A N 1
ATOM 2275 C CA . THR A 1 547 ? 40.374 -20.665 -22.881 1.00 15.94 326 THR A CA 1
ATOM 2276 C C . THR A 1 547 ? 39.262 -20.215 -21.935 1.00 16.06 326 THR A C 1
ATOM 2277 O O . THR A 1 547 ? 38.249 -19.624 -22.341 1.00 16.56 326 THR A O 1
ATOM 2281 N N . ILE A 1 548 ? 39.579 -20.400 -20.659 1.00 16.08 327 ILE A N 1
ATOM 2282 C CA . ILE A 1 548 ? 38.858 -19.797 -19.530 1.00 15.66 327 ILE A CA 1
ATOM 2283 C C . ILE A 1 548 ? 39.792 -18.732 -18.989 1.00 16.06 327 ILE A C 1
ATOM 2284 O O . ILE A 1 548 ? 41.010 -19.015 -18.873 1.00 14.72 327 ILE A O 1
ATOM 2289 N N . LYS A 1 549 ? 39.237 -17.602 -18.566 1.00 16.02 328 LYS A N 1
ATOM 2290 C CA . LYS A 1 549 ? 40.061 -16.556 -17.905 1.00 16.84 328 LYS A CA 1
ATOM 2291 C C . LYS A 1 549 ? 39.472 -16.262 -16.535 1.00 16.90 328 LYS A C 1
ATOM 2292 O O . LYS A 1 549 ? 38.229 -16.293 -16.425 1.00 16.88 328 LYS A O 1
ATOM 2298 N N . LEU A 1 550 ? 40.350 -16.022 -15.553 1.00 15.61 329 LEU A N 1
ATOM 2299 C CA . LEU A 1 550 ? 39.986 -15.488 -14.223 1.00 15.72 329 LEU A CA 1
ATOM 2300 C C . LEU A 1 550 ? 40.439 -14.039 -14.114 1.00 15.86 329 LEU A C 1
ATOM 2301 O O . LEU A 1 550 ? 41.620 -13.760 -14.307 1.00 16.83 329 LEU A O 1
ATOM 2306 N N . TRP A 1 551 ? 39.483 -13.185 -13.754 1.00 15.56 330 TRP A N 1
ATOM 2307 C CA . TRP A 1 551 ? 39.624 -11.726 -13.563 1.00 16.36 330 TRP A CA 1
ATOM 2308 C C . TRP A 1 551 ? 39.297 -11.388 -12.115 1.00 17.59 330 TRP A C 1
ATOM 2309 O O . TRP A 1 551 ? 38.314 -11.939 -11.566 1.00 17.06 330 TRP A O 1
ATOM 2320 N N . LYS A 1 552 ? 40.061 -10.471 -11.531 1.00 17.81 331 LYS A N 1
ATOM 2321 C CA . LYS A 1 552 ? 39.903 -10.101 -10.113 1.00 18.75 331 LYS A CA 1
ATOM 2322 C C . LYS A 1 552 ? 39.803 -8.593 -9.991 1.00 19.26 331 LYS A C 1
ATOM 2323 O O . LYS A 1 552 ? 40.560 -7.873 -10.683 1.00 17.56 331 LYS A O 1
ATOM 2329 N N . SER A 1 553 ? 38.916 -8.161 -9.096 1.00 17.83 332 SER A N 1
ATOM 2330 C CA . SER A 1 553 ? 38.660 -6.735 -8.826 1.00 18.92 332 SER A CA 1
ATOM 2331 C C . SER A 1 553 ? 38.790 -6.473 -7.313 1.00 21.26 332 SER A C 1
ATOM 2332 O O . SER A 1 553 ? 38.478 -7.362 -6.494 1.00 19.00 332 SER A O 1
ATOM 2335 N N . ASP A 1 554 ? 39.171 -5.264 -6.958 1.00 23.19 333 ASP A N 1
ATOM 2336 C CA . ASP A 1 554 ? 39.058 -4.767 -5.563 1.00 26.34 333 ASP A CA 1
ATOM 2337 C C . ASP A 1 554 ? 37.624 -4.422 -5.181 1.00 26.15 333 ASP A C 1
ATOM 2338 O O . ASP A 1 554 ? 37.436 -4.280 -3.991 1.00 26.36 333 ASP A O 1
ATOM 2343 N N . CYS A 1 555 ? 36.654 -4.301 -6.096 1.00 25.30 334 CYS A N 1
ATOM 2344 C CA . CYS A 1 555 ? 35.237 -4.066 -5.714 1.00 28.17 334 CYS A CA 1
ATOM 2345 C C . CYS A 1 555 ? 34.268 -4.605 -6.776 1.00 28.65 334 CYS A C 1
ATOM 2346 O O . CYS A 1 555 ? 34.656 -5.352 -7.660 1.00 26.42 334 CYS A O 1
ATOM 2350 N N . THR B 2 7 ? 15.203 3.509 -9.817 1.00 45.20 1203 THR B N 1
ATOM 2351 C CA . THR B 2 7 ? 14.462 2.502 -8.994 1.00 46.47 1203 THR B CA 1
ATOM 2352 C C . THR B 2 7 ? 15.459 1.451 -8.498 1.00 45.95 1203 THR B C 1
ATOM 2353 O O . THR B 2 7 ? 15.778 0.561 -9.289 1.00 46.95 1203 THR B O 1
ATOM 2355 N N . ALA B 2 8 ? 15.972 1.583 -7.264 1.00 43.43 1204 ALA B N 1
ATOM 2356 C CA . ALA B 2 8 ? 16.993 0.686 -6.660 1.00 41.39 1204 ALA B CA 1
ATOM 2357 C C . ALA B 2 8 ? 16.347 -0.665 -6.332 1.00 36.99 1204 ALA B C 1
ATOM 2358 O O . ALA B 2 8 ? 15.263 -0.666 -5.730 1.00 40.59 1204 ALA B O 1
ATOM 2360 N N . ILE B 2 9 ? 16.980 -1.783 -6.691 1.00 31.32 1205 ILE B N 1
ATOM 2361 C CA . ILE B 2 9 ? 16.431 -3.131 -6.376 1.00 29.89 1205 ILE B CA 1
ATOM 2362 C C . ILE B 2 9 ? 17.417 -3.923 -5.519 1.00 27.36 1205 ILE B C 1
ATOM 2363 O O . ILE B 2 9 ? 18.616 -3.688 -5.574 1.00 26.46 1205 ILE B O 1
ATOM 2368 N N . ASP B 2 10 ? 16.887 -4.838 -4.725 1.00 25.73 1206 ASP B N 1
ATOM 2369 C CA . ASP B 2 10 ? 17.689 -5.749 -3.883 1.00 26.76 1206 ASP B CA 1
ATOM 2370 C C . ASP B 2 10 ? 17.549 -7.152 -4.465 1.00 23.09 1206 ASP B C 1
ATOM 2371 O O . ASP B 2 10 ? 16.447 -7.692 -4.405 1.00 19.67 1206 ASP B O 1
ATOM 2376 N N . VAL B 2 11 ? 18.645 -7.724 -4.968 1.00 23.53 1207 VAL B N 1
ATOM 2377 C CA . VAL B 2 11 ? 18.648 -9.026 -5.700 1.00 22.17 1207 VAL B CA 1
ATOM 2378 C C . VAL B 2 11 ? 19.146 -10.133 -4.775 1.00 23.86 1207 VAL B C 1
ATOM 2379 O O . VAL B 2 11 ? 19.086 -11.303 -5.213 1.00 21.48 1207 VAL B O 1
ATOM 2383 N N . THR B 2 12 ? 19.552 -9.837 -3.520 1.00 21.74 1208 THR B N 1
ATOM 2384 C CA . THR B 2 12 ? 20.058 -10.902 -2.611 1.00 24.31 1208 THR B CA 1
ATOM 2385 C C . THR B 2 12 ? 19.260 -11.046 -1.310 1.00 22.64 1208 THR B C 1
ATOM 2386 O O . THR B 2 12 ? 19.301 -12.148 -0.751 1.00 25.89 1208 THR B O 1
ATOM 2390 N N . GLY B 2 13 ? 18.659 -9.989 -0.783 1.00 22.07 1209 GLY B N 1
ATOM 2391 C CA . GLY B 2 13 ? 17.904 -10.058 0.489 1.00 23.07 1209 GLY B CA 1
ATOM 2392 C C . GLY B 2 13 ? 16.425 -10.232 0.228 1.00 25.22 1209 GLY B C 1
ATOM 2393 O O . GLY B 2 13 ? 15.987 -9.918 -0.882 1.00 27.24 1209 GLY B O 1
ATOM 2394 N N . CYS B 2 14 ? 15.642 -10.586 1.240 1.00 24.86 1210 CYS B N 1
ATOM 2395 C CA . CYS B 2 14 ? 14.176 -10.749 1.113 1.00 27.83 1210 CYS B CA 1
ATOM 2396 C C . CYS B 2 14 ? 13.421 -9.740 2.008 1.00 33.00 1210 CYS B C 1
ATOM 2397 O O . CYS B 2 14 ? 12.223 -9.932 2.199 1.00 38.89 1210 CYS B O 1
ATOM 2400 N N . VAL B 2 15 ? 14.113 -8.715 2.505 1.00 34.49 1211 VAL B N 1
ATOM 2401 C CA . VAL B 2 15 ? 13.652 -7.652 3.454 1.00 41.08 1211 VAL B CA 1
ATOM 2402 C C . VAL B 2 15 ? 12.644 -8.213 4.453 1.00 47.37 1211 VAL B C 1
ATOM 2403 O O . VAL B 2 15 ? 13.239 -8.727 5.423 1.00 46.08 1211 VAL B O 1
#

GO terms:
  GO:0140672 ATAC complex (C, IDA)
  GO:0005634 nucleus (C, IDA)
  GO:0001501 skeletal system development (P, IDA)
  GO:0045722 positive regulation of gluconeogenesis (P, IGI)
  GO:0042800 histone H3K4 methyltransferase activity (F, IMP)
  GO:0018022 peptidyl-lysine methylation (P, IMP)
  GO:0005515 protein binding (F, IPI)
  GO:0005654 nucleoplasm (C, TAS)
  GO:0051302 regulation of cell division (P, IDA)
  GO:0045995 regulation of embryonic development (P, IDA)
  GO:0051726 regulation of cell cycle (P, IMP)

Sequence (314 aa):
PVKPNYALKFTLAGHTKAVSSVKFSPNGEWLASSSADKLIKIWGAYDGKFEKTISGHKLGISDVAWSSDSNLLVSASDDKTLKIWDVSSGKCLKTLKGHSNYVFCCNFNPQSNLIVSGSFDESVRIWDVKTGKCLKTLPAHSDPVSAVHFNRDGSLIVSSSYDGLCRIWDTASGQCLKTLIDDDNPPVSFVKFSPNGKYILAATLDNTLKLWDYSKGKCLKTYTGHKNEKYCIFANFSVTGGKWIVSGSEDNLVYIWNLQTKEIVQKLQGHTDVVISTACHPTENIIASAALENDKTIKLWKSDCTAIDVTGCV

Nearest PDB structures (foldseek):
  2gnq-assembly1_A  TM=9.995E-01  e=1.885E-58  Homo sapiens
  3n0d-assembly1_A  TM=1.001E+00  e=6.026E-58  Homo sapiens
  3mxx-assembly1_A  TM=1.001E+00  e=1.105E-57  Homo sapiens
  8ok1-assembly1_A  TM=1.001E+00  e=1.162E-57  Mus musculus
  4cy3-assembly1_A  TM=1.001E+00  e=2.293E-56  Drosophila melanogaster